Protein AF-A0AAP0HJ81-F1 (afdb_monomer)

InterPro domains:
  IPR046824 Mitochondrial splicing suppressor 51-like, C-terminal domain [PF20179] (30-224)

Radius of gyration: 17.85 Å; Cα contacts (8 Å, |Δi|>4): 425; chains: 1; bounding box: 40×37×53 Å

Nearest PDB structures (foldseek):
  2aot-assembly2_B  TM=4.221E-01  e=1.034E-03  Homo sapiens
  6fn6-assembly1_A  TM=5.258E-01  e=1.571E-01  Drosophila melanogaster
  8xgr-assembly1_G  TM=3.624E-01  e=2.424E-01  Bos taurus
  6mxg-assembly1_B  TM=3.526E-01  e=1.376E+00  Trypanosoma brucei brucei

Mean predicted aligned error: 6.05 Å

Foldseek 3Di:
DQDDDDFPVSVCVLQVHDPPDQLLQQQLVLVLVLVLVVVCVVLVLFDDDDAEAEEEEEDDAVCVVRVLSNQVVCLNRFRHAYEYEYEEQRFDPVQAQPKDWHDDDDHRPDPPRPSCVSPPDDPPDVPPPGHTYMYHYHNDHCLVCVVVVVVVDDHSEYEYWQNLQLPDVSCLSVLLVCLVSSHKYKYFHFDPVSVVSNQVSSCVSNVDHFSFDKDFDSSWRPDWDPPDPDPDTTTTRGIMTID

Solvent-accessible surface area (backbone atoms only — not comparable to full-atom values): 13659 Å² total; per-residue (Å²): 130,85,78,84,71,77,33,54,68,52,45,30,61,56,46,73,45,66,88,86,54,68,56,52,68,66,37,20,64,44,45,41,52,52,48,45,50,52,52,36,50,77,69,68,53,48,66,95,61,87,49,56,44,36,34,36,33,38,56,50,57,79,57,74,82,47,63,75,46,47,20,50,46,33,75,70,35,63,80,29,31,38,38,35,40,38,29,10,69,67,40,53,75,94,41,45,80,39,72,48,75,44,78,70,60,92,73,58,86,61,89,87,39,80,72,50,78,86,67,84,78,82,71,93,55,99,78,69,88,63,53,35,27,33,41,36,30,38,56,34,55,61,61,79,45,42,73,63,53,48,69,77,50,69,55,48,32,36,39,25,57,52,55,49,54,68,79,38,77,80,41,54,63,37,54,57,49,46,64,73,65,75,45,37,33,33,38,19,14,39,31,68,67,57,40,54,44,25,48,54,52,48,33,67,75,63,73,45,80,66,76,36,68,84,41,77,37,55,37,28,28,82,59,73,52,86,89,53,95,56,100,60,88,26,19,56,39,27,24,33,29,25,71

Secondary structure (DSSP, 8-state):
------SHHHHHHHHT--TTSTHHHHSHHHHHHHHHHHHHHHTT-SPP-SSEEEEEEES-SGGGG-GGGGGHHHHH-TT-EEEEEEEETTS-GGGTT-EEEE---PPPS-TT-TTSTTS------TT----EEEEEEEES-HHHHHHHHHHH---SEEEETT--TTT-TTHHHHHHHHHHHT--EEEEESSHHHHHHHHHHHHHHH----SEEEEE-TT--SSB-SS-SSSS--BTT-EEEE-

Sequence (243 aa):
MSIRLNNWSSYYEWRCIPLNSPVAVLLHWPLTIYHAIQLAASMNLLPEFSNKLHVHYLGPDKELCQLSVFKELHALFPDLQVHIELIGPAVPQFRNDERMTLTGYAKCLEIDCSCKSGVENGSSDPCDKSSGVSLGFHKGFYHDLCKDVLQESFPHVIVAPNAGIAAYSSWLPTIELIKDMNVPTIITDYCEEAAHLAVSCITTVTSRPLSIPVQLNPFRQPLVMEDTVLYLPCYSNCFIFGI

Organism: NCBI:txid461633

Structure (mmCIF, N/CA/C/O backbone):
data_AF-A0AAP0HJ81-F1
#
_entry.id   AF-A0AAP0HJ81-F1
#
loop_
_atom_site.group_PDB
_atom_site.id
_atom_site.type_symbol
_atom_site.label_atom_id
_atom_site.label_alt_id
_atom_site.label_comp_id
_atom_site.label_asym_id
_atom_site.label_entity_id
_atom_site.label_seq_id
_atom_site.pdbx_PDB_ins_code
_atom_site.Cartn_x
_atom_site.Cartn_y
_atom_site.Cartn_z
_atom_site.occupancy
_atom_site.B_iso_or_equiv
_atom_site.auth_seq_id
_atom_site.auth_comp_id
_atom_site.auth_asym_id
_atom_site.auth_atom_id
_atom_site.pdbx_PDB_model_num
ATOM 1 N N . MET A 1 1 ? -10.193 -8.604 -19.739 1.00 38.25 1 MET A N 1
ATOM 2 C CA . MET A 1 1 ? -9.819 -9.868 -19.055 1.00 38.25 1 MET A CA 1
ATOM 3 C C . MET A 1 1 ? -8.824 -9.472 -17.974 1.00 38.25 1 MET A C 1
ATOM 5 O O . MET A 1 1 ? -7.761 -8.987 -18.338 1.00 38.25 1 MET A O 1
ATOM 9 N N . SER A 1 2 ? -9.178 -9.529 -16.683 1.00 54.06 2 SER A N 1
ATOM 10 C CA . SER A 1 2 ? -8.258 -9.076 -15.628 1.00 54.06 2 SER A CA 1
ATOM 11 C C . SER A 1 2 ? -7.071 -10.033 -15.537 1.00 54.06 2 SER A C 1
ATOM 13 O O . SER A 1 2 ? -7.255 -11.244 -15.399 1.00 54.06 2 SER A O 1
ATOM 15 N N . ILE A 1 3 ? -5.857 -9.504 -15.636 1.00 73.94 3 ILE A N 1
ATOM 16 C CA . ILE A 1 3 ? -4.629 -10.290 -15.510 1.00 73.94 3 ILE A CA 1
ATOM 17 C C . ILE A 1 3 ? -4.570 -10.843 -14.082 1.00 73.94 3 ILE A C 1
ATOM 19 O O . ILE A 1 3 ? -4.755 -10.091 -13.132 1.00 73.94 3 ILE A O 1
ATOM 23 N N . ARG A 1 4 ? -4.328 -12.151 -13.919 1.00 84.44 4 ARG A N 1
ATOM 24 C CA . ARG A 1 4 ? -4.182 -12.790 -12.602 1.00 84.44 4 ARG A CA 1
ATOM 25 C C . ARG A 1 4 ? -2.714 -13.096 -12.328 1.00 84.44 4 ARG A C 1
ATOM 27 O O . ARG A 1 4 ? -2.220 -14.166 -12.672 1.00 84.44 4 ARG A O 1
ATOM 34 N N . LEU A 1 5 ? -2.026 -12.143 -11.709 1.00 93.12 5 LEU A N 1
ATOM 35 C CA . LEU A 1 5 ? -0.640 -12.306 -11.267 1.00 93.12 5 LEU A CA 1
ATOM 36 C C . LEU A 1 5 ? -0.581 -12.947 -9.879 1.00 93.12 5 LEU A C 1
ATOM 38 O O . LEU A 1 5 ? -1.274 -12.500 -8.965 1.00 93.12 5 LEU A O 1
ATOM 42 N N . ASN A 1 6 ? 0.274 -13.959 -9.718 1.00 93.75 6 ASN A N 1
ATOM 43 C CA . ASN A 1 6 ? 0.403 -14.719 -8.469 1.00 93.75 6 ASN A CA 1
ATOM 44 C C . ASN A 1 6 ? 1.727 -14.466 -7.735 1.00 93.75 6 ASN A C 1
ATOM 46 O O . ASN A 1 6 ? 1.821 -14.769 -6.552 1.00 93.75 6 ASN A O 1
ATOM 50 N N . ASN A 1 7 ? 2.760 -13.985 -8.431 1.00 96.25 7 ASN A N 1
ATOM 51 C CA . ASN A 1 7 ? 4.097 -13.724 -7.888 1.00 96.25 7 ASN A CA 1
ATOM 52 C C . ASN A 1 7 ? 4.960 -12.909 -8.863 1.00 96.25 7 ASN A C 1
ATOM 54 O O . ASN A 1 7 ? 4.552 -12.640 -9.998 1.00 96.25 7 ASN A O 1
ATOM 58 N N . TRP A 1 8 ? 6.182 -12.567 -8.440 1.00 97.06 8 TRP A N 1
ATOM 59 C CA . TRP A 1 8 ? 7.149 -11.877 -9.294 1.00 97.06 8 TRP A CA 1
ATOM 60 C C . TRP A 1 8 ? 7.411 -12.582 -10.632 1.00 97.06 8 TRP A C 1
ATOM 62 O O . TRP A 1 8 ? 7.369 -11.898 -11.645 1.00 97.06 8 TRP A O 1
ATOM 72 N N . SER A 1 9 ? 7.579 -13.910 -10.698 1.00 95.12 9 SER A N 1
ATOM 73 C CA . SER A 1 9 ? 7.788 -14.611 -11.988 1.00 95.12 9 SER A CA 1
ATOM 74 C C . SER A 1 9 ? 6.665 -14.299 -12.976 1.00 95.12 9 SER A C 1
ATOM 76 O O . SER A 1 9 ? 6.924 -13.821 -14.077 1.00 95.12 9 SER A O 1
ATOM 78 N N . SER A 1 10 ? 5.410 -14.435 -12.533 1.00 94.50 10 SER A N 1
ATOM 79 C CA . SER A 1 10 ? 4.247 -14.139 -13.378 1.00 94.50 10 SER A CA 1
ATOM 80 C C . SER A 1 10 ? 4.174 -12.669 -13.812 1.00 94.50 10 SER A C 1
ATOM 82 O O . SER A 1 10 ? 3.747 -12.384 -14.927 1.00 94.50 10 SER A O 1
ATOM 84 N N . TYR A 1 11 ? 4.617 -11.728 -12.967 1.00 94.62 11 TYR A N 1
ATOM 85 C CA . TYR A 1 11 ? 4.679 -10.307 -13.324 1.00 94.62 11 TYR A CA 1
ATOM 86 C C . TYR A 1 11 ? 5.758 -10.030 -14.382 1.00 94.62 11 TYR A C 1
ATOM 88 O O . TYR A 1 11 ? 5.506 -9.320 -15.354 1.00 94.62 11 TYR A O 1
ATOM 96 N N . TYR A 1 12 ? 6.953 -10.598 -14.207 1.00 93.31 12 TYR A N 1
ATOM 97 C CA . TYR A 1 12 ? 8.070 -10.431 -15.138 1.00 93.31 12 TYR A CA 1
ATOM 98 C C . TYR A 1 12 ? 7.740 -11.034 -16.507 1.00 93.31 12 TYR A C 1
ATOM 100 O O . TYR A 1 12 ? 7.967 -10.384 -17.527 1.00 93.31 12 TYR A O 1
ATOM 108 N N . GLU A 1 13 ? 7.130 -12.222 -16.527 1.00 91.38 13 GLU A N 1
ATOM 109 C CA . GLU A 1 13 ? 6.609 -12.859 -17.741 1.00 91.38 13 GLU A CA 1
ATOM 110 C C . GLU A 1 13 ? 5.560 -11.976 -18.426 1.00 91.38 13 GLU A C 1
ATOM 112 O O . GLU A 1 13 ? 5.697 -11.668 -19.610 1.00 91.38 13 GLU A O 1
ATOM 117 N N . TRP A 1 14 ? 4.560 -11.493 -17.676 1.00 90.31 14 TRP A N 1
ATOM 118 C CA . TRP A 1 14 ? 3.498 -10.633 -18.209 1.00 90.31 14 TRP A CA 1
ATOM 119 C C . TRP A 1 14 ? 4.030 -9.334 -18.828 1.00 90.31 14 TRP A C 1
ATOM 121 O O . TRP A 1 14 ? 3.509 -8.867 -19.842 1.00 90.31 14 TRP A O 1
ATOM 131 N N . ARG A 1 15 ? 5.079 -8.748 -18.241 1.00 89.25 15 ARG A N 1
ATOM 132 C CA . ARG A 1 15 ? 5.695 -7.510 -18.739 1.00 89.25 15 ARG A CA 1
ATOM 133 C C . ARG A 1 15 ? 6.813 -7.728 -19.748 1.00 89.25 15 ARG A C 1
ATOM 135 O O . ARG A 1 15 ? 7.364 -6.738 -20.230 1.00 89.25 15 ARG A O 1
ATOM 142 N N . CYS A 1 16 ? 7.154 -8.979 -20.053 1.00 89.12 16 CYS A N 1
ATOM 143 C CA . CYS A 1 16 ? 8.330 -9.334 -20.846 1.00 89.12 16 CYS A CA 1
ATOM 144 C C . CYS A 1 16 ? 9.608 -8.653 -20.317 1.00 89.12 16 CYS A C 1
ATOM 146 O O . CYS A 1 16 ? 10.405 -8.105 -21.077 1.00 89.12 16 CYS A O 1
ATOM 148 N N .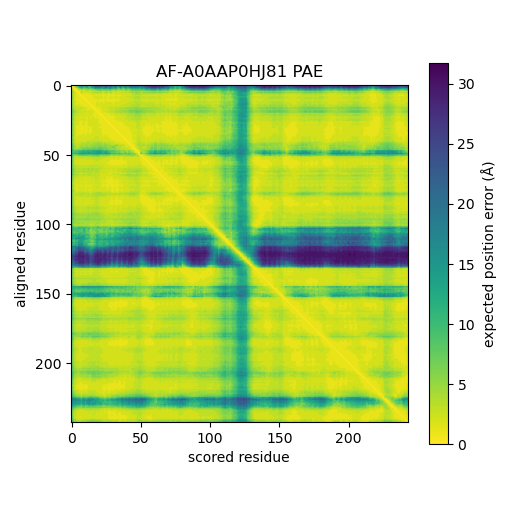 ILE A 1 17 ? 9.780 -8.644 -18.993 1.00 89.56 17 ILE A N 1
ATOM 149 C CA . ILE A 1 17 ? 10.946 -8.077 -18.309 1.00 89.56 17 ILE A CA 1
ATOM 150 C C . ILE A 1 17 ? 11.864 -9.235 -17.897 1.00 89.56 17 ILE A C 1
ATOM 152 O O . ILE A 1 17 ? 11.382 -10.218 -17.333 1.00 89.56 17 ILE A O 1
ATOM 156 N N . PRO A 1 18 ? 13.186 -9.152 -18.131 1.00 90.75 18 PRO A N 1
ATOM 157 C CA . PRO A 1 18 ? 14.102 -10.207 -17.716 1.00 90.75 18 PRO A CA 1
ATOM 158 C C . PRO A 1 18 ? 14.201 -10.275 -16.186 1.00 90.75 18 PRO A C 1
ATOM 160 O O . PRO A 1 18 ? 14.204 -9.244 -15.514 1.00 90.75 18 PRO A O 1
ATOM 163 N N . LEU A 1 19 ? 14.318 -11.485 -15.626 1.00 89.88 19 LEU A N 1
ATOM 164 C CA . LEU A 1 19 ? 14.284 -11.725 -14.171 1.00 89.88 19 LEU A CA 1
ATOM 165 C C . LEU A 1 19 ? 15.368 -10.965 -13.383 1.00 89.88 19 LEU A C 1
ATOM 167 O O . LEU A 1 19 ? 15.184 -10.660 -12.210 1.00 89.88 19 LEU A O 1
ATOM 171 N N . ASN A 1 20 ? 16.484 -10.620 -14.028 1.00 91.06 20 ASN A N 1
ATOM 172 C CA . ASN A 1 20 ? 17.569 -9.834 -13.435 1.00 91.06 20 ASN A CA 1
ATOM 173 C C . ASN A 1 20 ? 17.270 -8.324 -13.328 1.00 91.06 20 ASN A C 1
ATOM 175 O O . ASN A 1 20 ? 18.084 -7.578 -12.788 1.00 91.06 20 ASN A O 1
ATOM 179 N N . SER A 1 21 ? 16.135 -7.858 -13.850 1.00 93.62 21 SER A N 1
ATOM 180 C CA . SER A 1 21 ? 15.708 -6.467 -13.727 1.00 93.62 21 SER A CA 1
ATOM 181 C C . SER A 1 21 ? 15.407 -6.106 -12.263 1.00 93.62 21 SER A C 1
ATOM 183 O O . SER A 1 21 ? 14.771 -6.900 -11.565 1.00 93.62 21 SER A O 1
ATOM 185 N N . PRO A 1 22 ? 15.760 -4.895 -11.789 1.00 94.19 22 PRO A N 1
ATOM 186 C CA . PRO A 1 22 ? 15.528 -4.457 -10.406 1.00 94.19 22 PRO A CA 1
ATOM 187 C C . PRO A 1 22 ? 14.063 -4.091 -10.113 1.00 94.19 22 PRO A C 1
ATOM 189 O O . PRO A 1 22 ? 13.754 -3.520 -9.070 1.00 94.19 22 PRO A O 1
ATOM 192 N N . VAL A 1 23 ? 13.143 -4.384 -11.030 1.00 94.56 23 VAL A N 1
ATOM 193 C CA . VAL A 1 23 ? 11.738 -3.969 -10.957 1.00 94.56 23 VAL A CA 1
ATOM 194 C C . VAL A 1 23 ? 11.036 -4.456 -9.688 1.00 94.56 23 VAL A C 1
ATOM 196 O O . VAL A 1 23 ? 10.255 -3.699 -9.117 1.00 94.56 23 VAL A O 1
ATOM 199 N N . ALA A 1 24 ? 11.370 -5.642 -9.178 1.00 96.31 24 ALA A N 1
ATOM 200 C CA . ALA A 1 24 ? 10.840 -6.132 -7.907 1.00 96.31 24 ALA A CA 1
ATOM 201 C C . ALA A 1 24 ? 11.209 -5.256 -6.694 1.00 96.31 24 ALA A C 1
ATOM 203 O O . ALA A 1 24 ? 10.475 -5.224 -5.710 1.00 96.31 24 ALA A O 1
ATOM 204 N N . VAL A 1 25 ? 12.322 -4.519 -6.756 1.00 95.06 25 VAL A N 1
ATOM 205 C CA . VAL A 1 25 ? 12.705 -3.550 -5.716 1.00 95.06 25 VAL A CA 1
ATOM 206 C C . VAL A 1 25 ? 11.845 -2.290 -5.815 1.00 95.06 25 VAL A C 1
ATOM 208 O O . VAL A 1 25 ? 11.412 -1.760 -4.801 1.00 95.06 25 VAL A O 1
ATOM 211 N N . LEU A 1 26 ? 11.531 -1.837 -7.029 1.00 94.81 26 LEU A N 1
ATOM 212 C CA . LEU A 1 26 ? 10.793 -0.589 -7.258 1.00 94.81 26 LEU A CA 1
ATOM 213 C C . LEU A 1 26 ? 9.273 -0.750 -7.115 1.00 94.81 26 LEU A C 1
ATOM 215 O O . LEU A 1 26 ? 8.598 0.130 -6.591 1.00 94.81 26 LEU A O 1
ATOM 219 N N . LEU A 1 27 ? 8.715 -1.860 -7.599 1.00 96.56 27 LEU A N 1
ATOM 220 C CA . LEU A 1 27 ? 7.267 -2.023 -7.762 1.00 96.56 27 LEU A CA 1
ATOM 221 C C . LEU A 1 27 ? 6.608 -2.848 -6.651 1.00 96.56 27 LEU A C 1
ATOM 223 O O . LEU A 1 27 ? 5.423 -3.163 -6.743 1.00 96.56 27 LEU A O 1
ATOM 227 N N . HIS A 1 28 ? 7.337 -3.201 -5.591 1.00 97.81 28 HIS A N 1
ATOM 228 C CA . HIS A 1 28 ? 6.764 -3.989 -4.500 1.00 97.81 28 HIS A CA 1
ATOM 229 C C . HIS A 1 28 ? 5.574 -3.286 -3.826 1.00 97.81 28 HIS A C 1
ATOM 231 O O . HIS A 1 28 ? 4.620 -3.965 -3.460 1.00 97.81 28 HIS A O 1
ATOM 237 N N . TRP A 1 29 ? 5.549 -1.952 -3.718 1.00 97.75 29 TRP A N 1
ATOM 238 C CA 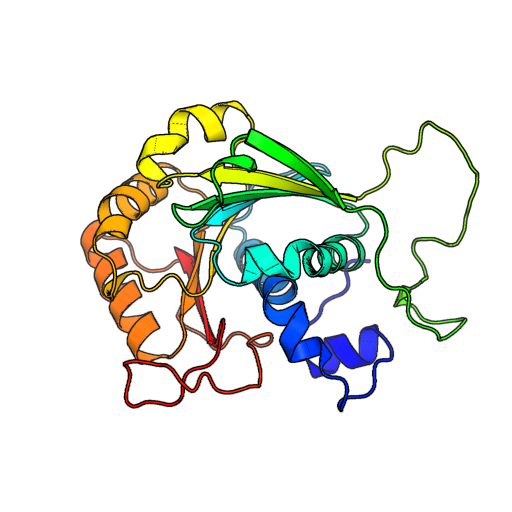. TRP A 1 29 ? 4.392 -1.219 -3.176 1.00 97.75 29 TRP A CA 1
ATOM 239 C C . TRP A 1 29 ? 3.124 -1.335 -4.040 1.00 97.75 29 TRP A C 1
ATOM 241 O O . TRP A 1 29 ? 2.119 -1.837 -3.529 1.00 97.75 29 TRP A O 1
ATOM 251 N N . PRO A 1 30 ? 3.120 -0.956 -5.337 1.00 97.38 30 PRO A N 1
ATOM 252 C CA . PRO A 1 30 ? 1.922 -1.093 -6.164 1.00 97.38 30 PRO A CA 1
ATOM 253 C C . PRO A 1 30 ? 1.489 -2.555 -6.336 1.00 97.38 30 PRO A C 1
ATOM 255 O O . PRO A 1 30 ? 0.291 -2.832 -6.334 1.00 97.38 30 PRO A O 1
ATOM 258 N N . LEU A 1 31 ? 2.420 -3.514 -6.417 1.00 98.00 31 LEU A N 1
ATOM 259 C CA . LEU A 1 31 ? 2.042 -4.928 -6.516 1.00 98.00 31 LEU A CA 1
ATOM 260 C C . LEU A 1 31 ? 1.504 -5.493 -5.194 1.00 98.00 31 LEU A C 1
ATOM 262 O O . LEU A 1 31 ? 0.642 -6.370 -5.219 1.00 98.00 31 LEU A O 1
ATOM 266 N N . THR A 1 32 ? 1.937 -4.954 -4.051 1.00 98.38 32 THR A N 1
ATOM 267 C CA . THR A 1 32 ? 1.328 -5.259 -2.748 1.00 98.38 32 THR A CA 1
ATOM 268 C C . THR A 1 32 ? -0.106 -4.738 -2.683 1.00 98.38 32 THR A C 1
ATOM 270 O O . THR A 1 32 ? -0.982 -5.481 -2.254 1.00 98.38 32 THR A O 1
ATOM 273 N N . ILE A 1 33 ? -0.382 -3.522 -3.175 1.00 98.19 33 ILE A N 1
ATOM 274 C CA . ILE A 1 33 ? -1.758 -2.999 -3.287 1.00 98.19 33 ILE A CA 1
ATOM 275 C C . ILE A 1 33 ? -2.602 -3.900 -4.187 1.00 98.19 33 ILE A C 1
ATOM 277 O O . ILE A 1 33 ? -3.689 -4.319 -3.794 1.00 98.19 33 ILE A O 1
ATOM 281 N N . TYR A 1 34 ? -2.093 -4.242 -5.373 1.00 97.62 34 TYR A N 1
ATOM 282 C CA . TYR A 1 34 ? -2.785 -5.150 -6.283 1.00 97.62 34 TYR A CA 1
ATOM 283 C C . TYR A 1 34 ? -3.114 -6.482 -5.599 1.00 97.62 34 TYR A C 1
ATOM 285 O O . TYR A 1 34 ? -4.261 -6.925 -5.637 1.00 97.62 34 TYR A O 1
ATOM 293 N N . HIS A 1 35 ? -2.147 -7.093 -4.913 1.00 97.81 35 HIS A N 1
ATOM 294 C CA . HIS A 1 35 ? -2.364 -8.357 -4.217 1.00 97.81 35 HIS A CA 1
ATOM 295 C C . HIS A 1 35 ? -3.341 -8.230 -3.043 1.00 97.81 35 HIS A C 1
ATOM 297 O O . HIS A 1 35 ? -4.203 -9.091 -2.889 1.00 97.81 35 HIS A O 1
ATOM 303 N N . ALA A 1 36 ? -3.273 -7.144 -2.270 1.00 97.81 36 ALA A N 1
ATOM 304 C CA . ALA A 1 36 ? -4.216 -6.838 -1.197 1.00 97.81 36 ALA A CA 1
ATOM 305 C C . ALA A 1 36 ? -5.665 -6.779 -1.708 1.00 97.81 36 ALA A C 1
ATOM 307 O O . ALA A 1 36 ? -6.559 -7.390 -1.122 1.00 97.81 36 ALA A O 1
ATOM 308 N N . ILE A 1 37 ? -5.885 -6.116 -2.846 1.00 95.75 37 ILE A N 1
ATOM 309 C CA . ILE A 1 37 ? -7.195 -6.042 -3.504 1.00 95.75 37 ILE A CA 1
ATOM 310 C C . ILE A 1 37 ? -7.639 -7.429 -3.982 1.00 95.75 37 ILE A C 1
ATOM 312 O O . ILE A 1 37 ? -8.784 -7.807 -3.755 1.00 95.75 37 ILE A O 1
ATOM 316 N N . GLN A 1 38 ? -6.751 -8.215 -4.604 1.00 94.44 38 GLN A N 1
ATOM 317 C CA . GLN A 1 38 ? -7.073 -9.582 -5.038 1.00 94.44 38 GLN A CA 1
ATOM 318 C C . GLN A 1 38 ? -7.437 -10.496 -3.858 1.00 94.44 38 GLN A C 1
ATOM 320 O O . GLN A 1 38 ? -8.381 -11.278 -3.964 1.00 94.44 38 GLN A O 1
ATOM 325 N N . LEU A 1 39 ? -6.732 -10.382 -2.727 1.00 94.88 39 LEU A N 1
ATOM 326 C CA . LEU A 1 39 ? -7.055 -11.111 -1.500 1.00 94.88 39 LEU A CA 1
ATOM 327 C C . LEU A 1 39 ? -8.437 -10.714 -0.976 1.00 94.88 39 LEU A C 1
ATOM 329 O O . LEU A 1 39 ? -9.281 -11.591 -0.785 1.00 94.88 39 LEU A O 1
ATOM 333 N N . ALA A 1 40 ? -8.699 -9.413 -0.819 1.00 94.75 40 ALA A N 1
ATOM 334 C CA . ALA A 1 40 ? -9.993 -8.914 -0.359 1.00 94.75 40 ALA A CA 1
ATOM 335 C C . ALA A 1 40 ? -11.141 -9.335 -1.297 1.00 94.75 40 ALA A C 1
ATOM 337 O O . ALA A 1 40 ? -12.185 -9.787 -0.830 1.00 94.75 40 ALA A O 1
ATOM 338 N N . ALA A 1 41 ? -10.931 -9.267 -2.616 1.00 92.69 41 ALA A N 1
ATOM 339 C CA . ALA A 1 41 ? -11.896 -9.718 -3.617 1.00 92.69 41 ALA A CA 1
ATOM 340 C C . ALA A 1 41 ? -12.169 -11.227 -3.516 1.00 92.69 41 ALA A C 1
ATOM 342 O O . ALA A 1 41 ? -13.323 -11.644 -3.509 1.00 92.69 41 ALA A O 1
ATOM 343 N N . SER A 1 42 ? -11.122 -12.052 -3.392 1.00 91.31 42 SER A N 1
ATOM 344 C CA . SER A 1 42 ? -11.253 -13.515 -3.301 1.00 91.31 42 SER A CA 1
ATOM 345 C C . SER A 1 42 ? -12.021 -13.987 -2.062 1.00 91.31 42 SER A C 1
ATOM 347 O O . SER A 1 42 ? -12.624 -15.058 -2.083 1.00 91.31 42 SER A O 1
ATOM 349 N N . MET A 1 43 ? -12.029 -13.166 -1.009 1.00 90.44 43 MET A N 1
ATOM 350 C CA . MET A 1 43 ? -12.767 -13.394 0.232 1.00 90.44 43 MET A CA 1
ATOM 351 C C . MET A 1 43 ? -14.152 -12.718 0.235 1.00 90.44 43 MET A C 1
ATOM 353 O O . MET A 1 43 ? -14.842 -12.762 1.248 1.00 90.44 43 MET A O 1
ATOM 357 N N . ASN A 1 44 ? -14.572 -12.100 -0.879 1.00 90.00 44 ASN A N 1
ATOM 358 C CA . ASN A 1 44 ? -15.805 -11.308 -1.008 1.00 90.00 44 ASN A CA 1
ATOM 359 C C . ASN A 1 44 ? -15.923 -10.169 0.026 1.00 90.00 44 ASN A C 1
ATOM 361 O O . ASN A 1 44 ? -17.016 -9.868 0.500 1.00 90.00 44 ASN A O 1
ATOM 365 N N . LEU A 1 45 ? -14.797 -9.549 0.395 1.00 89.69 45 LEU A N 1
ATOM 366 C CA . LEU A 1 45 ? -14.757 -8.454 1.373 1.00 89.69 45 LEU A CA 1
ATOM 367 C C . LEU A 1 45 ? -14.907 -7.069 0.734 1.00 89.69 45 LEU A C 1
ATOM 369 O O . LEU A 1 45 ? -15.213 -6.104 1.430 1.00 89.69 45 LEU A O 1
ATOM 373 N N . LEU A 1 46 ? -14.647 -6.946 -0.571 1.00 89.19 46 LEU A N 1
ATOM 374 C CA . LEU A 1 46 ? -14.772 -5.665 -1.261 1.00 89.19 46 LEU A CA 1
ATOM 375 C C . LEU A 1 46 ? -16.250 -5.311 -1.475 1.00 89.19 46 LEU A C 1
ATOM 377 O O . LEU A 1 46 ? -17.015 -6.170 -1.919 1.00 89.19 46 LEU A O 1
ATOM 381 N N . PRO A 1 47 ? -16.650 -4.052 -1.219 1.00 85.88 47 PRO A N 1
ATOM 382 C CA . PRO A 1 47 ? -17.980 -3.582 -1.580 1.00 85.88 47 PRO A CA 1
ATOM 383 C C . PRO A 1 47 ? -18.150 -3.558 -3.104 1.00 85.88 47 PRO A C 1
ATOM 385 O O . PRO A 1 47 ? -17.173 -3.527 -3.855 1.00 85.88 47 PRO A O 1
ATOM 388 N N . GLU A 1 48 ? -19.396 -3.517 -3.574 1.00 81.62 48 GLU A N 1
ATOM 389 C CA . GLU A 1 48 ? -19.665 -3.235 -4.983 1.00 81.62 48 GLU A CA 1
ATOM 390 C C . GLU A 1 48 ? -19.199 -1.814 -5.322 1.00 81.62 48 GLU A C 1
ATOM 392 O O . GLU A 1 48 ? -19.642 -0.833 -4.724 1.00 81.62 48 GLU A O 1
ATOM 397 N N . PHE A 1 49 ? -18.312 -1.696 -6.307 1.00 80.88 49 PHE A N 1
ATOM 398 C CA . PHE A 1 49 ? -17.916 -0.420 -6.888 1.00 80.88 49 PHE A CA 1
ATOM 399 C C . PHE A 1 49 ? -18.020 -0.501 -8.409 1.00 80.88 49 PHE A C 1
ATOM 401 O O . PHE A 1 49 ? -17.816 -1.556 -9.001 1.00 80.88 49 PHE A O 1
ATOM 408 N N . SER A 1 50 ? -18.383 0.620 -9.038 1.00 80.50 50 SER A N 1
ATOM 409 C CA . SER A 1 50 ? -18.595 0.695 -10.488 1.00 80.50 50 SER A CA 1
ATOM 410 C C . SER A 1 50 ? -17.257 0.615 -11.233 1.00 80.50 50 SER A C 1
ATOM 412 O O . SER A 1 50 ? -16.754 -0.462 -11.524 1.00 80.50 50 SER A O 1
ATOM 414 N N . ASN A 1 51 ? -16.636 1.760 -11.497 1.00 88.12 51 ASN A N 1
ATOM 415 C CA . ASN A 1 51 ? -15.362 1.858 -12.206 1.00 88.12 51 ASN A CA 1
ATOM 416 C C . ASN A 1 51 ? -14.308 2.642 -11.417 1.00 88.12 51 ASN A C 1
ATOM 418 O O . ASN A 1 51 ? -13.265 2.984 -11.965 1.00 88.12 51 ASN A O 1
ATOM 422 N N . LYS A 1 52 ? -14.584 2.964 -10.152 1.00 92.56 52 LYS A N 1
ATOM 423 C CA . LYS A 1 52 ? -13.684 3.707 -9.269 1.00 92.56 52 LYS A CA 1
ATOM 424 C C . LYS A 1 52 ? -13.270 2.823 -8.115 1.00 92.56 52 LYS A C 1
ATOM 426 O O . LYS A 1 52 ? -14.119 2.206 -7.485 1.00 92.56 52 LYS A O 1
ATOM 431 N N . LEU A 1 53 ? -11.982 2.796 -7.819 1.00 94.56 53 LEU A N 1
ATOM 432 C CA . LEU A 1 53 ? -11.424 2.098 -6.677 1.00 94.56 53 LEU A CA 1
ATOM 433 C C . LEU A 1 53 ? -10.783 3.122 -5.744 1.00 94.56 53 LEU A C 1
ATOM 435 O O . LEU A 1 53 ? -9.783 3.727 -6.113 1.00 94.56 53 LEU A O 1
ATOM 439 N N . HIS A 1 54 ? -11.349 3.300 -4.552 1.00 96.00 54 HIS A N 1
ATOM 440 C CA . HIS A 1 54 ? -10.813 4.182 -3.520 1.00 96.00 54 HIS A CA 1
ATOM 441 C C . HIS A 1 54 ? -9.991 3.364 -2.519 1.00 96.00 54 HIS A C 1
ATOM 443 O O . HIS A 1 54 ? -10.519 2.471 -1.854 1.00 96.00 54 HIS A O 1
ATOM 449 N N . VAL A 1 55 ? -8.697 3.661 -2.436 1.00 97.44 55 VAL A N 1
ATOM 450 C CA . VAL A 1 55 ? -7.730 3.029 -1.536 1.00 97.44 55 VAL A CA 1
ATOM 451 C C . VAL A 1 55 ? -7.258 4.071 -0.533 1.00 97.44 55 VAL A C 1
ATOM 453 O O . VAL A 1 55 ? -6.714 5.099 -0.925 1.00 97.44 55 VAL A O 1
ATOM 456 N N . HIS A 1 56 ? -7.406 3.807 0.761 1.00 97.94 56 HIS A N 1
ATOM 457 C CA . HIS A 1 56 ? -6.685 4.584 1.773 1.00 97.94 56 HIS A CA 1
ATOM 458 C C . HIS A 1 56 ? -5.368 3.877 2.079 1.00 97.94 56 HIS A C 1
ATOM 460 O O . HIS A 1 56 ? -5.364 2.737 2.541 1.00 97.94 56 HIS A O 1
ATOM 466 N N . TYR A 1 57 ? -4.255 4.544 1.792 1.00 98.38 57 TYR A N 1
ATOM 467 C CA . TYR A 1 57 ? -2.904 4.061 2.041 1.00 98.38 57 TYR A CA 1
ATOM 468 C C . TYR A 1 57 ? -2.371 4.704 3.318 1.00 98.38 57 TYR A C 1
ATOM 470 O O . TYR A 1 57 ? -2.106 5.907 3.351 1.00 98.38 57 TYR A O 1
ATOM 478 N N . LEU A 1 58 ? -2.204 3.911 4.374 1.00 98.19 58 LEU A N 1
ATOM 479 C CA . LEU A 1 58 ? -1.820 4.416 5.689 1.00 98.19 58 LEU A CA 1
ATOM 480 C C . LEU A 1 58 ? -0.320 4.276 5.936 1.00 98.19 58 LEU A C 1
ATOM 482 O O . LEU A 1 58 ? 0.266 3.231 5.670 1.00 98.19 58 LEU A O 1
ATOM 486 N N . GLY A 1 59 ? 0.271 5.324 6.507 1.00 97.44 59 GLY A N 1
ATOM 487 C CA . GLY A 1 59 ? 1.676 5.352 6.913 1.00 97.44 59 GLY A CA 1
ATOM 488 C C . GLY A 1 59 ? 2.694 5.356 5.765 1.00 97.44 59 GLY A C 1
ATOM 489 O O . GLY A 1 59 ? 3.684 4.639 5.877 1.00 97.44 59 GLY A O 1
ATOM 490 N N . PRO A 1 60 ? 2.509 6.130 4.675 1.00 97.56 60 PRO A N 1
ATOM 491 C CA . PRO A 1 60 ? 3.529 6.226 3.635 1.00 97.56 60 PRO A CA 1
ATOM 492 C C . PRO A 1 60 ? 4.804 6.877 4.184 1.00 97.56 60 PRO A C 1
ATOM 494 O O . PRO A 1 60 ? 4.731 7.882 4.890 1.00 97.56 60 PRO A O 1
ATOM 497 N N . ASP A 1 61 ? 5.964 6.331 3.827 1.00 94.81 61 ASP A N 1
ATOM 498 C CA . ASP A 1 61 ? 7.283 6.840 4.207 1.00 94.81 61 ASP A CA 1
ATOM 499 C C . ASP A 1 61 ? 8.196 6.870 2.969 1.00 94.81 61 ASP A C 1
ATOM 501 O O . ASP A 1 61 ? 8.144 7.811 2.170 1.00 94.81 61 ASP A O 1
ATOM 505 N N . LYS A 1 62 ? 8.963 5.800 2.718 1.00 93.38 62 LYS A N 1
ATOM 506 C CA . LYS A 1 62 ? 9.886 5.694 1.570 1.00 93.38 62 LYS A CA 1
ATOM 507 C C . LYS A 1 62 ? 9.172 5.804 0.218 1.00 93.38 62 LYS A C 1
ATOM 509 O O . LYS A 1 62 ? 9.760 6.258 -0.765 1.00 93.38 62 LYS A O 1
ATOM 514 N N . GLU A 1 63 ? 7.897 5.436 0.179 1.00 94.50 63 GLU A N 1
ATOM 515 C CA . GLU A 1 63 ? 6.999 5.530 -0.971 1.00 94.50 63 GLU A CA 1
ATOM 516 C C . GLU A 1 63 ? 6.824 6.964 -1.469 1.00 94.50 63 GLU A C 1
ATOM 518 O O . GLU A 1 63 ? 6.695 7.189 -2.675 1.00 94.50 63 GLU A O 1
ATOM 523 N N . LEU A 1 64 ? 6.870 7.947 -0.562 1.00 96.62 64 LEU A N 1
ATOM 524 C CA . LEU A 1 64 ? 6.696 9.366 -0.885 1.00 96.62 64 LEU A CA 1
ATOM 525 C C . LEU A 1 64 ? 7.809 9.889 -1.805 1.00 96.62 64 LEU A C 1
ATOM 527 O O . LEU A 1 64 ? 7.605 10.850 -2.547 1.00 96.62 64 LEU A O 1
ATOM 531 N N . CYS A 1 65 ? 8.970 9.231 -1.805 1.00 95.62 65 CYS A N 1
ATOM 532 C CA . CYS A 1 65 ? 10.092 9.538 -2.690 1.00 95.62 65 CYS A CA 1
ATOM 533 C C . CYS A 1 65 ? 9.980 8.864 -4.068 1.00 95.62 65 CYS A C 1
ATOM 535 O O . CYS A 1 65 ? 10.750 9.195 -4.968 1.00 95.62 65 CYS A O 1
ATOM 537 N N . GLN A 1 66 ? 9.052 7.917 -4.251 1.00 94.31 66 GLN A N 1
ATOM 538 C CA . GLN A 1 66 ? 8.951 7.083 -5.454 1.00 94.31 66 GLN A CA 1
ATOM 539 C C . GLN A 1 66 ? 7.532 7.034 -6.038 1.00 94.31 66 GLN A C 1
ATOM 541 O O . GLN A 1 66 ? 7.153 6.062 -6.676 1.00 94.31 66 GLN A O 1
ATOM 546 N N . LEU A 1 67 ? 6.752 8.108 -5.899 1.00 95.69 67 LEU A N 1
ATOM 547 C CA . LEU A 1 67 ? 5.336 8.180 -6.304 1.00 95.69 67 LEU A CA 1
ATOM 548 C C . LEU A 1 67 ? 5.047 7.735 -7.752 1.00 95.69 67 LEU A C 1
ATOM 550 O O . LEU A 1 67 ? 3.960 7.246 -8.054 1.00 95.69 67 LEU A O 1
ATOM 554 N N . SER A 1 68 ? 6.016 7.863 -8.662 1.00 94.12 68 SER A N 1
ATOM 555 C CA . SER A 1 68 ? 5.872 7.436 -10.057 1.00 94.12 68 SER A CA 1
ATOM 556 C C . SER A 1 68 ? 5.655 5.929 -10.224 1.00 94.12 68 SER A C 1
ATOM 558 O O . SER A 1 68 ? 5.062 5.533 -11.227 1.00 94.12 68 SER A O 1
ATOM 560 N N . VAL A 1 69 ? 6.070 5.092 -9.265 1.00 95.06 69 VAL A N 1
ATOM 561 C CA . VAL A 1 69 ? 5.884 3.631 -9.332 1.00 95.06 69 VAL A CA 1
ATOM 562 C C . VAL A 1 69 ? 4.409 3.234 -9.279 1.00 95.06 69 VAL A C 1
ATOM 564 O O . VAL A 1 69 ? 4.018 2.244 -9.894 1.00 95.06 69 VAL A O 1
ATOM 567 N N . PHE A 1 70 ? 3.558 4.040 -8.634 1.00 96.81 70 PHE A N 1
ATOM 568 C CA . PHE A 1 70 ? 2.117 3.784 -8.543 1.00 96.81 70 PHE A CA 1
ATOM 569 C C . PHE A 1 70 ? 1.396 3.891 -9.895 1.00 96.81 70 PHE A C 1
ATOM 571 O O . PHE A 1 70 ? 0.288 3.376 -10.022 1.00 96.81 70 PHE A O 1
ATOM 578 N N . LYS A 1 71 ? 2.040 4.448 -10.937 1.00 93.62 71 LYS A N 1
ATOM 579 C CA . LYS A 1 71 ? 1.561 4.366 -12.333 1.00 93.62 71 LYS A CA 1
ATOM 580 C C . LYS A 1 71 ? 1.293 2.935 -12.774 1.00 93.62 71 LYS A C 1
ATOM 582 O O . 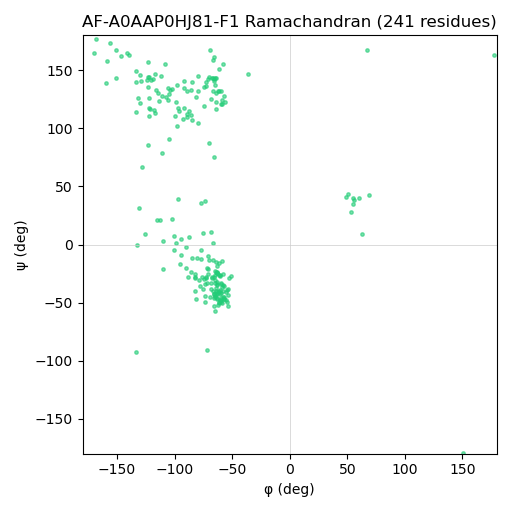LYS A 1 71 ? 0.436 2.703 -13.618 1.00 93.62 71 LYS A O 1
ATOM 587 N N . GLU A 1 72 ? 2.009 1.977 -12.197 1.00 94.31 72 GLU A N 1
ATOM 588 C CA . GLU A 1 72 ? 1.848 0.567 -12.522 1.00 94.31 72 GLU A CA 1
ATOM 589 C C . GLU A 1 72 ? 0.434 0.042 -12.237 1.00 94.31 72 GLU A C 1
ATOM 591 O O . GLU A 1 72 ? -0.042 -0.852 -12.933 1.00 94.31 72 GLU A O 1
ATOM 596 N N . LEU A 1 73 ? -0.283 0.643 -11.282 1.00 94.44 73 LEU A N 1
ATOM 597 C CA . LEU A 1 73 ? -1.670 0.282 -10.988 1.00 94.44 73 LEU A CA 1
ATOM 598 C C . LEU A 1 73 ? -2.608 0.547 -12.170 1.00 94.44 73 LEU A C 1
ATOM 600 O O . LEU A 1 73 ? -3.608 -0.148 -12.299 1.00 94.44 73 LEU A O 1
ATOM 604 N N . HIS A 1 74 ? -2.264 1.475 -13.069 1.00 90.62 74 HIS A N 1
ATOM 605 C CA . HIS A 1 74 ? -3.015 1.680 -14.309 1.00 90.62 74 HIS A CA 1
ATOM 606 C C . HIS A 1 74 ? -2.942 0.455 -15.227 1.00 90.62 74 HIS A C 1
ATOM 608 O O . HIS A 1 74 ? -3.946 0.052 -15.805 1.00 90.62 74 HIS A O 1
ATOM 614 N N . ALA A 1 75 ? -1.772 -0.182 -15.311 1.00 88.81 75 ALA A N 1
ATOM 615 C CA . ALA A 1 75 ? -1.582 -1.396 -16.101 1.00 88.81 75 ALA A CA 1
ATOM 616 C C . ALA A 1 75 ? -2.233 -2.625 -15.444 1.00 88.81 75 ALA A C 1
ATOM 618 O O . ALA A 1 75 ? -2.712 -3.522 -16.135 1.00 88.81 75 ALA A O 1
ATOM 619 N N . LEU A 1 76 ? -2.236 -2.670 -14.109 1.00 91.44 76 LEU A N 1
ATOM 620 C CA . LEU A 1 76 ? -2.817 -3.762 -13.322 1.00 91.44 76 LEU A CA 1
ATOM 621 C C . LEU A 1 76 ? -4.352 -3.697 -13.261 1.00 91.44 76 LEU A C 1
ATOM 623 O O . LEU A 1 76 ? -5.002 -4.736 -13.152 1.00 91.44 76 LEU A O 1
ATOM 627 N N . PHE A 1 77 ? -4.926 -2.495 -13.365 1.00 90.50 77 PHE A N 1
ATOM 628 C CA . PHE A 1 77 ? -6.366 -2.239 -13.327 1.00 90.50 77 PHE A CA 1
ATOM 629 C C . PHE A 1 77 ? -6.821 -1.391 -14.531 1.00 90.50 77 PHE A C 1
ATOM 631 O O . PHE A 1 77 ? -7.257 -0.252 -14.353 1.00 90.50 77 PHE A O 1
ATOM 638 N N . PRO A 1 78 ? -6.756 -1.930 -15.766 1.00 84.81 78 PRO A N 1
ATOM 639 C CA . PRO A 1 78 ? -6.997 -1.154 -16.987 1.00 84.81 78 PRO A CA 1
ATOM 640 C C . PRO A 1 78 ? -8.418 -0.583 -17.092 1.00 84.81 78 PRO A C 1
ATOM 642 O O . PRO A 1 78 ? -8.612 0.437 -17.748 1.00 84.81 78 PRO A O 1
ATOM 645 N N . ASP A 1 79 ? -9.389 -1.208 -16.422 1.00 85.94 79 ASP A N 1
ATOM 646 C CA . ASP A 1 79 ? -10.805 -0.832 -16.464 1.00 85.94 79 ASP A CA 1
ATOM 647 C C . ASP A 1 79 ? -11.241 0.025 -15.253 1.00 85.94 79 ASP A C 1
ATOM 649 O O . ASP A 1 79 ? -12.414 0.385 -15.145 1.00 85.94 79 ASP A O 1
ATOM 653 N N . LEU A 1 80 ? -10.321 0.360 -14.332 1.00 89.50 80 LEU A N 1
ATOM 654 C CA . LEU A 1 80 ? -10.626 1.116 -13.110 1.00 89.50 80 LEU A CA 1
ATOM 655 C C . LEU A 1 80 ? -9.909 2.473 -13.060 1.00 89.50 80 LEU A C 1
ATOM 657 O O . LEU A 1 80 ? -8.769 2.636 -13.493 1.00 89.50 80 LEU A O 1
ATOM 661 N N . GLN A 1 81 ? -10.575 3.454 -12.458 1.00 92.75 81 GLN A N 1
ATOM 662 C CA . GLN A 1 81 ? -9.974 4.684 -11.951 1.00 92.75 81 GLN A CA 1
ATOM 663 C C . GLN A 1 81 ? -9.540 4.432 -10.506 1.00 92.75 81 GLN A C 1
ATOM 665 O O . GLN A 1 81 ? -10.381 4.251 -9.625 1.00 92.75 81 GLN A O 1
ATOM 670 N N . VAL A 1 82 ? -8.233 4.371 -10.268 1.00 95.12 82 VAL A N 1
ATOM 671 C CA . VAL A 1 82 ? -7.670 4.071 -8.948 1.00 95.12 82 VAL A CA 1
ATOM 672 C C . VAL A 1 82 ? -7.333 5.380 -8.239 1.00 95.12 82 VAL A C 1
ATOM 674 O O . VAL A 1 82 ? -6.450 6.122 -8.664 1.00 95.12 82 VAL A O 1
ATOM 677 N N . HIS A 1 83 ? -8.029 5.655 -7.143 1.00 96.12 83 HIS A N 1
ATOM 678 C CA . HIS A 1 83 ? -7.809 6.803 -6.274 1.00 96.12 83 HIS A CA 1
ATOM 679 C C . HIS A 1 83 ? -7.122 6.327 -4.994 1.00 96.12 83 HIS A C 1
ATOM 681 O O . HIS A 1 83 ? -7.632 5.426 -4.331 1.00 96.12 83 HIS A O 1
ATOM 687 N N . ILE A 1 84 ? -5.965 6.898 -4.660 1.00 97.50 84 ILE A N 1
ATOM 688 C CA . ILE A 1 84 ? -5.189 6.521 -3.475 1.00 97.50 84 ILE A CA 1
ATOM 689 C C . ILE A 1 84 ? -5.005 7.743 -2.585 1.00 97.50 84 ILE A C 1
ATOM 691 O O . ILE A 1 84 ? -4.329 8.689 -2.975 1.00 97.50 84 ILE A O 1
ATOM 695 N N . GLU A 1 85 ? -5.549 7.696 -1.377 1.00 97.38 85 GLU A N 1
ATOM 696 C CA . GLU A 1 85 ? -5.304 8.708 -0.351 1.00 97.38 85 GLU A CA 1
ATOM 697 C C . GLU A 1 85 ? -4.128 8.252 0.520 1.00 97.38 85 GLU A C 1
ATOM 699 O O . GLU A 1 85 ? -4.241 7.290 1.279 1.00 97.38 85 GLU A O 1
ATOM 704 N N . LEU A 1 86 ? -2.976 8.910 0.378 1.00 98.00 86 LEU A N 1
ATOM 705 C CA . LEU A 1 86 ? -1.751 8.669 1.143 1.00 98.00 86 LEU A CA 1
ATOM 706 C C . LEU A 1 86 ? -1.815 9.457 2.454 1.00 98.00 86 LEU A C 1
ATOM 708 O O . LEU A 1 86 ? -1.675 10.681 2.454 1.00 98.00 86 LEU A O 1
ATOM 712 N N . ILE A 1 87 ? -2.023 8.758 3.571 1.00 98.00 87 ILE A N 1
ATOM 713 C CA . ILE A 1 87 ? -2.347 9.368 4.865 1.00 98.00 87 ILE A CA 1
ATOM 714 C C . ILE A 1 87 ? -1.312 8.957 5.909 1.00 98.00 87 ILE A C 1
ATOM 716 O O . ILE A 1 87 ? -1.183 7.779 6.250 1.00 98.00 87 ILE A O 1
ATOM 720 N N . GLY A 1 88 ? -0.573 9.921 6.451 1.00 97.81 88 GLY A N 1
ATOM 721 C CA . GLY A 1 88 ? 0.384 9.639 7.516 1.00 97.81 88 GLY A CA 1
ATOM 722 C C . GLY A 1 88 ? 1.191 10.849 7.981 1.00 97.81 88 GLY A C 1
ATOM 723 O O . GLY A 1 88 ? 1.294 11.855 7.277 1.00 97.81 88 GLY A O 1
ATOM 724 N N . PRO A 1 89 ? 1.830 10.768 9.160 1.00 97.31 89 PRO A N 1
ATOM 725 C CA . PRO A 1 89 ? 2.600 11.879 9.727 1.00 97.31 89 PRO A CA 1
ATOM 726 C C . PRO A 1 89 ? 3.837 12.255 8.889 1.00 97.31 89 PRO A C 1
ATOM 728 O O . PRO A 1 89 ? 4.280 13.410 8.920 1.00 97.31 89 PRO A O 1
ATOM 731 N N . ALA A 1 90 ? 4.379 11.299 8.128 1.00 97.69 90 ALA A N 1
ATOM 732 C CA . ALA A 1 90 ? 5.546 11.484 7.267 1.00 97.69 90 ALA A CA 1
ATOM 733 C C . ALA A 1 90 ? 5.236 12.232 5.957 1.00 97.69 90 ALA A C 1
ATOM 735 O O . ALA A 1 90 ? 6.161 12.727 5.313 1.00 97.69 90 ALA A O 1
ATOM 736 N N . VAL A 1 91 ? 3.957 12.411 5.592 1.00 98.19 91 VAL A N 1
ATOM 737 C CA . VAL A 1 91 ? 3.578 13.260 4.452 1.00 98.19 91 VAL A CA 1
ATOM 738 C C . VAL A 1 91 ? 4.127 14.684 4.680 1.00 98.19 91 VAL A C 1
ATOM 740 O O . VAL A 1 91 ? 3.926 15.268 5.756 1.00 98.19 91 VAL A O 1
ATOM 743 N N . PRO A 1 92 ? 4.866 15.271 3.719 1.00 97.19 92 PRO A N 1
ATOM 744 C CA . PRO A 1 92 ? 5.401 16.618 3.872 1.00 97.19 92 PRO A CA 1
ATOM 745 C C . PRO A 1 92 ? 4.293 17.670 3.931 1.00 97.19 92 PRO A C 1
ATOM 747 O O . PRO A 1 92 ? 3.330 17.602 3.176 1.00 97.19 92 PRO A O 1
ATOM 750 N N . GLN A 1 93 ? 4.462 18.702 4.764 1.00 97.31 93 GLN A N 1
ATOM 751 C CA . GLN A 1 93 ? 3.445 19.752 4.936 1.00 97.31 93 GLN A CA 1
ATOM 752 C C . GLN A 1 93 ? 3.080 20.456 3.622 1.00 97.31 93 GLN A C 1
ATOM 754 O O . GLN A 1 93 ? 1.924 20.801 3.419 1.00 97.31 93 GLN A O 1
ATOM 759 N N . PHE A 1 94 ? 4.050 20.657 2.725 1.00 96.38 94 PHE A N 1
ATOM 760 C CA . PHE A 1 94 ? 3.817 21.316 1.435 1.00 96.38 94 PHE A CA 1
ATOM 761 C C . PHE A 1 94 ? 2.988 20.473 0.455 1.00 96.38 94 PHE A C 1
ATOM 763 O O . PHE A 1 94 ? 2.549 21.006 -0.557 1.00 96.38 94 PHE A O 1
ATOM 770 N N . ARG A 1 95 ? 2.812 19.175 0.740 1.00 95.50 95 ARG A N 1
ATOM 771 C CA . ARG A 1 95 ? 1.949 18.270 -0.022 1.00 95.50 95 ARG A CA 1
ATOM 772 C C . ARG A 1 95 ? 0.596 18.042 0.648 1.00 95.50 95 ARG A C 1
ATOM 774 O O . ARG A 1 95 ? -0.218 17.339 0.075 1.00 95.50 95 ARG A O 1
ATOM 781 N N . ASN A 1 96 ? 0.349 18.567 1.850 1.00 96.19 96 ASN A N 1
ATOM 782 C CA . ASN A 1 96 ? -0.945 18.371 2.504 1.00 96.19 96 ASN A CA 1
ATOM 783 C C . ASN A 1 96 ? -2.069 18.937 1.627 1.00 96.19 96 ASN A C 1
ATOM 785 O O . ASN A 1 96 ? -1.941 20.061 1.143 1.00 96.19 96 ASN A O 1
ATOM 789 N N . ASP A 1 97 ? -3.127 18.155 1.424 1.00 93.81 97 ASP A N 1
ATOM 790 C CA . ASP A 1 97 ? -4.272 18.458 0.555 1.00 93.81 97 ASP A CA 1
ATOM 791 C C . ASP A 1 97 ? -3.911 18.603 -0.940 1.00 93.81 97 ASP A C 1
ATOM 793 O O . ASP A 1 97 ? -4.737 18.999 -1.767 1.00 93.81 97 ASP A O 1
ATOM 797 N N . GLU A 1 98 ? -2.675 18.262 -1.328 1.00 95.44 98 GLU A N 1
ATOM 798 C CA . GLU A 1 98 ? -2.279 18.170 -2.730 1.00 95.44 98 GLU A CA 1
ATOM 799 C C . GLU A 1 98 ? -2.955 16.952 -3.370 1.00 95.44 98 GLU A C 1
ATOM 801 O O . GLU A 1 98 ? -3.089 15.885 -2.768 1.00 95.44 98 GLU A O 1
ATOM 806 N N . ARG A 1 99 ? -3.328 17.090 -4.643 1.00 95.06 99 ARG A N 1
ATOM 807 C CA . ARG A 1 99 ? -3.723 15.968 -5.492 1.00 95.06 99 ARG A CA 1
ATOM 808 C C . ARG A 1 99 ? -2.847 15.926 -6.726 1.00 95.06 99 ARG A C 1
ATOM 810 O O . ARG A 1 99 ? -2.638 16.942 -7.388 1.00 95.06 99 ARG A O 1
ATOM 817 N N . MET A 1 100 ? -2.391 14.733 -7.083 1.00 94.00 100 MET A N 1
ATOM 818 C CA . MET A 1 100 ? -1.651 14.494 -8.314 1.00 94.00 100 MET A CA 1
ATOM 819 C C . MET A 1 100 ? -2.324 13.408 -9.147 1.00 94.00 100 MET A C 1
ATOM 821 O O . MET A 1 100 ? -2.806 12.406 -8.628 1.00 94.00 100 MET A O 1
ATOM 825 N N . THR A 1 101 ? -2.322 13.585 -10.466 1.00 94.31 101 THR A N 1
ATOM 826 C CA . THR A 1 101 ? -2.755 12.544 -11.403 1.00 94.31 101 THR A CA 1
ATOM 827 C C . THR A 1 101 ? -1.536 11.938 -12.076 1.00 94.31 101 THR A C 1
ATOM 829 O O . THR A 1 101 ? -0.680 12.644 -12.611 1.00 94.31 101 THR A O 1
ATOM 832 N N . LEU A 1 102 ? -1.455 10.616 -12.056 1.00 91.06 102 LEU A N 1
ATOM 833 C CA . LEU A 1 102 ? -0.412 9.844 -12.699 1.00 91.06 102 LEU A CA 1
ATOM 834 C C . LEU A 1 102 ? -0.929 9.351 -14.054 1.00 91.06 102 LEU A C 1
ATOM 836 O O . LEU A 1 102 ? -1.691 8.391 -14.136 1.00 91.06 102 LEU A O 1
ATOM 840 N N . THR A 1 103 ? -0.511 10.026 -15.125 1.00 80.69 103 THR A N 1
ATOM 841 C CA . THR A 1 103 ? -0.873 9.653 -16.497 1.00 80.69 103 THR A CA 1
ATOM 842 C C . THR A 1 103 ? 0.159 8.713 -17.120 1.00 80.69 103 THR A C 1
ATOM 844 O O . THR A 1 103 ? 1.377 8.873 -16.934 1.00 80.69 103 THR A O 1
ATOM 847 N N . GLY A 1 104 ? -0.352 7.737 -17.876 1.00 72.94 104 GLY A N 1
ATOM 848 C CA . GLY A 1 104 ? 0.426 6.708 -18.565 1.00 72.94 104 GLY A CA 1
ATOM 849 C C . GLY A 1 104 ? 1.141 5.725 -17.630 1.00 72.94 104 GLY A C 1
ATOM 850 O O . GLY A 1 104 ? 1.299 5.957 -16.435 1.00 72.94 104 GLY A O 1
ATOM 851 N N . TYR A 1 105 ? 1.632 4.631 -18.206 1.00 77.38 105 TYR A N 1
ATOM 852 C CA . TYR A 1 105 ? 2.466 3.632 -17.535 1.00 77.38 105 TYR A CA 1
ATOM 853 C C . TYR A 1 105 ? 3.587 3.174 -18.468 1.00 77.38 105 TYR A C 1
ATOM 855 O O . TYR A 1 105 ? 3.545 3.410 -19.680 1.00 77.38 105 TYR A O 1
ATOM 863 N N . ALA A 1 106 ? 4.614 2.544 -17.898 1.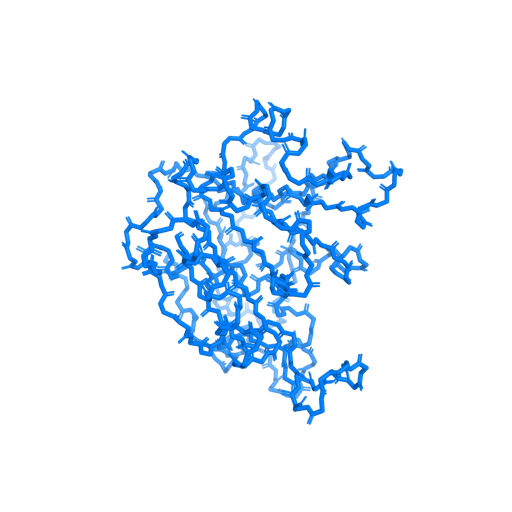00 76.19 106 ALA A N 1
ATOM 864 C CA . ALA A 1 106 ? 5.711 1.994 -18.678 1.00 76.19 106 ALA A CA 1
ATOM 865 C C . ALA A 1 106 ? 5.193 0.867 -19.584 1.00 76.19 106 ALA A C 1
ATOM 867 O O . ALA A 1 106 ? 4.719 -0.160 -19.105 1.00 76.19 106 ALA A O 1
ATOM 868 N N . LYS A 1 107 ? 5.291 1.057 -20.901 1.00 74.50 107 LYS A N 1
ATOM 869 C CA . LYS A 1 107 ? 4.945 0.025 -21.882 1.00 74.50 107 LYS A CA 1
ATOM 870 C C . LYS A 1 107 ? 6.147 -0.895 -22.093 1.00 74.50 107 LYS A C 1
ATOM 872 O O . LYS A 1 107 ? 7.282 -0.423 -22.152 1.00 74.50 107 LYS A O 1
ATOM 877 N N . CYS A 1 108 ? 5.900 -2.195 -22.219 1.00 72.00 108 CYS A N 1
ATOM 878 C CA . CYS A 1 108 ? 6.924 -3.151 -22.636 1.00 72.00 108 CYS A CA 1
ATOM 879 C C . CYS A 1 108 ? 7.439 -2.800 -24.049 1.00 72.00 108 CYS A C 1
ATOM 881 O O . CYS A 1 108 ? 6.720 -2.199 -24.851 1.00 72.00 108 CYS A O 1
ATOM 883 N N . LEU A 1 109 ? 8.695 -3.138 -24.358 1.00 68.81 109 LEU A N 1
ATOM 884 C CA . LEU A 1 109 ? 9.294 -2.826 -25.666 1.00 68.81 109 LEU A CA 1
ATOM 885 C C . LEU A 1 109 ? 8.756 -3.746 -26.777 1.00 68.81 109 LEU A C 1
ATOM 887 O O . LEU A 1 109 ? 8.602 -3.306 -27.914 1.00 68.81 109 LEU A O 1
ATOM 891 N N . GLU A 1 110 ? 8.376 -4.975 -26.423 1.00 73.75 110 GLU A N 1
ATOM 892 C CA . GLU A 1 110 ? 7.877 -6.021 -27.326 1.00 73.75 110 GLU A CA 1
ATOM 893 C C . GLU A 1 110 ? 6.617 -5.609 -28.090 1.00 73.75 110 GLU A C 1
ATOM 895 O O . GLU A 1 110 ? 5.603 -5.273 -27.477 1.00 73.75 110 GLU A O 1
ATOM 900 N N . ILE A 1 111 ? 6.681 -5.606 -29.426 1.00 66.25 111 ILE A N 1
ATOM 901 C CA . ILE A 1 111 ? 5.655 -5.051 -30.331 1.00 66.25 111 ILE A CA 1
ATOM 902 C C . ILE A 1 111 ? 4.281 -5.692 -30.086 1.00 66.25 111 ILE A C 1
ATOM 904 O O . ILE A 1 111 ? 3.333 -4.954 -29.851 1.00 66.25 111 ILE A O 1
ATOM 908 N N . ASP A 1 112 ? 4.214 -7.020 -29.985 1.00 69.69 112 ASP A N 1
ATOM 909 C CA . ASP A 1 112 ? 2.956 -7.783 -29.888 1.00 69.69 112 ASP A CA 1
ATOM 910 C C . ASP A 1 112 ? 2.628 -8.260 -28.463 1.00 69.69 112 ASP A C 1
ATOM 912 O O . ASP A 1 112 ? 1.910 -9.241 -28.254 1.00 69.69 112 ASP A O 1
ATOM 916 N N . CYS A 1 113 ? 3.190 -7.617 -27.441 1.00 68.56 113 CYS A N 1
ATOM 917 C CA . CYS A 1 113 ? 2.985 -8.077 -26.075 1.00 68.56 113 CYS A CA 1
ATOM 918 C C . CYS A 1 113 ? 1.565 -7.774 -25.578 1.00 68.56 113 CYS A C 1
ATOM 920 O O . CYS A 1 113 ? 1.076 -6.648 -25.672 1.00 68.56 113 CYS A O 1
ATOM 922 N N . SER A 1 114 ? 0.945 -8.750 -24.910 1.00 67.06 114 SER A N 1
ATOM 923 C CA . SER A 1 114 ? -0.349 -8.599 -24.232 1.00 67.06 114 SER A CA 1
ATOM 924 C C . SER A 1 114 ? -0.363 -7.505 -23.155 1.00 67.06 114 SER A C 1
ATOM 926 O O . SER A 1 114 ? -1.430 -7.091 -22.716 1.00 67.06 114 SER A O 1
ATOM 928 N N . CYS A 1 115 ? 0.801 -7.006 -22.720 1.00 66.69 115 CYS A N 1
ATOM 929 C CA . CYS A 1 115 ? 0.889 -5.826 -21.858 1.00 66.69 115 CYS A CA 1
ATOM 930 C C . CYS A 1 115 ? 0.386 -4.543 -22.560 1.00 66.69 115 CYS A C 1
ATOM 932 O O . CYS A 1 115 ? 0.013 -3.586 -21.886 1.00 66.69 115 CYS A O 1
ATOM 934 N N . LYS A 1 116 ? 0.381 -4.509 -23.904 1.00 63.59 116 LYS A N 1
ATOM 935 C CA . LYS A 1 116 ? 0.009 -3.347 -24.734 1.00 63.59 116 LYS A CA 1
ATOM 936 C C . LYS A 1 116 ? -1.442 -3.345 -25.202 1.00 63.59 116 LYS A C 1
ATOM 938 O O . LYS A 1 116 ? -1.941 -2.293 -25.602 1.00 63.59 116 LYS A O 1
ATOM 943 N N . SER A 1 117 ? -2.130 -4.487 -25.141 1.00 56.78 117 SER A N 1
ATOM 944 C CA . SER A 1 117 ? -3.413 -4.728 -25.820 1.00 56.78 117 SER A CA 1
ATOM 945 C C . SER A 1 117 ? -4.614 -3.930 -25.278 1.00 56.78 117 SER A C 1
ATOM 947 O O . SER A 1 117 ? -5.746 -4.210 -25.653 1.00 56.78 117 SER A O 1
ATOM 949 N N . GLY A 1 118 ? -4.390 -2.934 -24.414 1.00 55.19 118 GLY A N 1
ATOM 950 C CA . GLY A 1 118 ? -5.404 -1.990 -23.933 1.00 55.19 118 GLY A CA 1
ATOM 951 C C . GLY A 1 118 ? -5.261 -0.550 -24.447 1.00 55.19 118 GLY A C 1
ATOM 952 O O . GLY A 1 118 ? -6.013 0.300 -23.990 1.00 55.19 118 GLY A O 1
ATOM 953 N N . VAL A 1 119 ? -4.292 -0.230 -25.326 1.00 53.56 119 VAL A N 1
ATOM 954 C CA . VAL A 1 119 ? -3.942 1.183 -25.637 1.00 53.56 119 VAL A CA 1
ATOM 955 C C . VAL A 1 119 ? -3.822 1.507 -27.140 1.00 53.56 119 VAL A C 1
ATOM 957 O O . VAL A 1 119 ? -3.537 2.647 -27.492 1.00 53.56 119 VAL A O 1
ATOM 960 N N . GLU A 1 120 ? -4.022 0.557 -28.057 1.00 47.72 120 GLU A N 1
ATOM 961 C CA . GLU A 1 120 ? -3.665 0.769 -29.478 1.00 47.72 120 GLU A CA 1
ATOM 962 C C . GLU A 1 120 ? -4.721 1.416 -30.389 1.00 47.72 120 GLU A C 1
ATOM 964 O O . GLU A 1 120 ? -4.442 1.607 -31.567 1.00 47.72 120 GLU A O 1
ATOM 969 N N . ASN A 1 121 ? -5.863 1.890 -29.884 1.00 41.62 121 ASN A N 1
ATOM 970 C CA . ASN A 1 121 ? -6.768 2.719 -30.693 1.00 41.62 121 ASN A CA 1
ATOM 971 C C . ASN A 1 121 ? -6.786 4.165 -30.198 1.00 41.62 121 ASN A C 1
ATOM 973 O O . ASN A 1 121 ? -7.704 4.609 -29.516 1.00 41.62 121 ASN A O 1
ATOM 977 N N . GLY A 1 122 ? -5.750 4.911 -30.579 1.00 40.78 122 GLY A N 1
ATOM 978 C CA . GLY A 1 122 ? -5.739 6.364 -30.487 1.00 40.78 122 GLY A CA 1
ATOM 979 C C . GLY A 1 122 ? -6.703 6.987 -31.496 1.00 40.78 122 GLY A C 1
ATOM 980 O O . GLY A 1 122 ? -6.291 7.372 -32.586 1.00 40.78 122 GLY A O 1
ATOM 981 N N . SER A 1 123 ? -7.969 7.147 -31.117 1.00 36.66 123 SER A N 1
ATOM 982 C CA . SER A 1 123 ? -8.722 8.339 -31.502 1.00 36.66 123 SER A CA 1
ATOM 983 C C . SER A 1 123 ? -8.478 9.378 -30.418 1.00 36.66 123 SER A C 1
ATOM 985 O O . SER A 1 123 ? -8.883 9.203 -29.273 1.00 36.66 123 SER A O 1
ATOM 987 N N . SER A 1 124 ? -7.767 10.442 -30.775 1.00 41.22 124 SER A N 1
ATOM 988 C CA . SER A 1 124 ? -7.595 11.644 -29.966 1.00 41.22 124 SER A CA 1
ATOM 989 C C . SER A 1 124 ? -8.940 12.358 -29.813 1.00 41.22 124 SER A C 1
ATOM 991 O O . SER A 1 124 ? -9.189 13.358 -30.485 1.00 41.22 124 SER A O 1
ATOM 993 N N . ASP A 1 125 ? -9.814 11.817 -28.968 1.00 35.69 125 ASP A N 1
ATOM 994 C CA . ASP A 1 125 ? -11.040 12.474 -28.541 1.00 35.69 125 ASP A CA 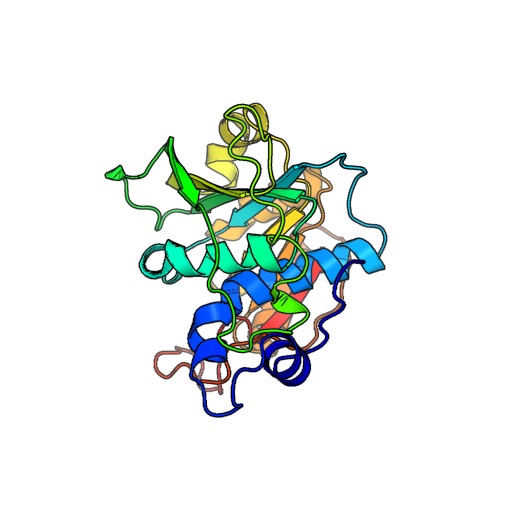1
ATOM 995 C C . ASP A 1 125 ? -10.786 13.114 -27.162 1.00 35.69 125 ASP A C 1
ATOM 997 O O . ASP A 1 125 ? -10.403 12.413 -26.223 1.00 35.69 125 ASP A O 1
ATOM 1001 N N . PRO A 1 126 ? -10.975 14.435 -26.980 1.00 39.00 126 PRO A N 1
ATOM 1002 C CA . PRO A 1 126 ? -10.701 15.131 -25.714 1.00 39.00 126 PRO A CA 1
ATOM 1003 C C . PRO A 1 126 ? -11.621 14.722 -24.548 1.00 39.00 126 PRO A C 1
ATOM 1005 O O . PRO A 1 126 ? -11.534 15.302 -23.467 1.00 39.00 126 PRO A O 1
ATOM 1008 N N . CYS A 1 127 ? -12.538 13.775 -24.770 1.00 38.22 127 CYS A N 1
ATOM 1009 C CA . CYS A 1 127 ? -13.571 13.352 -23.828 1.00 38.22 127 CYS A CA 1
ATOM 1010 C C . CYS A 1 127 ? -13.405 11.895 -23.365 1.00 38.22 127 CYS A C 1
ATOM 1012 O O . CYS A 1 127 ? -14.372 11.285 -22.906 1.00 38.22 127 CYS A O 1
ATOM 1014 N N . ASP A 1 128 ? -12.207 11.317 -23.478 1.00 42.53 128 ASP A N 1
ATOM 1015 C CA . ASP A 1 128 ? -11.979 9.963 -22.985 1.00 42.53 128 ASP A CA 1
ATOM 1016 C C . ASP A 1 128 ? -11.780 9.983 -21.460 1.00 42.53 128 ASP A C 1
ATOM 1018 O O . ASP A 1 128 ? -10.750 10.403 -20.931 1.00 42.53 128 ASP A O 1
ATOM 1022 N 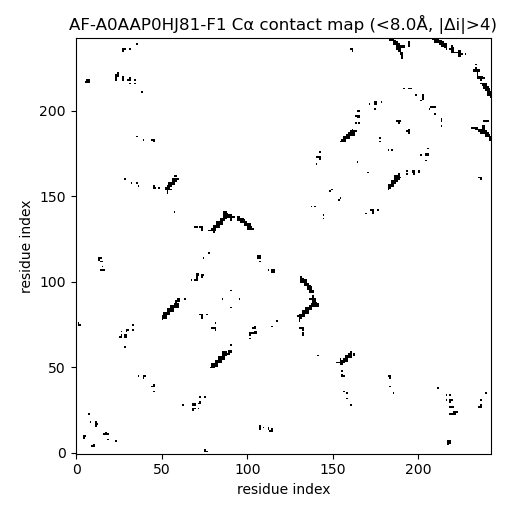N . LYS A 1 129 ? -12.809 9.548 -20.724 1.00 49.38 129 LYS A N 1
ATOM 1023 C CA . LYS A 1 129 ? -12.807 9.341 -19.261 1.00 49.38 129 LYS A CA 1
ATOM 1024 C C . LYS A 1 129 ? -11.997 8.087 -18.883 1.00 49.38 129 LYS A C 1
ATOM 1026 O O . LYS A 1 129 ? -12.403 7.323 -18.002 1.00 49.38 129 LYS A O 1
ATOM 1031 N N . SER A 1 130 ? -10.902 7.853 -19.602 1.00 54.44 130 SER A N 1
ATOM 1032 C CA . SER A 1 130 ? -10.098 6.640 -19.580 1.00 54.44 130 SER A CA 1
ATOM 1033 C C . SER A 1 130 ? -9.459 6.451 -18.209 1.00 54.44 130 SER A C 1
ATOM 1035 O O . SER A 1 130 ? -9.072 7.424 -17.562 1.00 54.44 130 SER A O 1
ATOM 1037 N N . SER A 1 131 ? -9.365 5.199 -17.774 1.00 66.38 131 SER A N 1
ATOM 1038 C CA . SER A 1 131 ? -8.692 4.749 -16.554 1.00 66.38 131 SER A CA 1
ATOM 1039 C C . SER A 1 131 ? -7.411 5.525 -16.219 1.00 66.38 131 SER A C 1
ATOM 1041 O O . SER A 1 131 ? -6.669 5.974 -17.093 1.00 66.38 131 SER A O 1
ATOM 1043 N N . GLY A 1 132 ? -7.139 5.683 -14.926 1.00 85.25 132 GLY A N 1
ATOM 1044 C CA . GLY A 1 132 ? -5.995 6.450 -14.444 1.00 85.25 132 GLY A CA 1
ATOM 1045 C C . GLY A 1 132 ? -5.779 6.267 -12.949 1.00 85.25 132 GLY A C 1
ATOM 1046 O O . GLY A 1 132 ? -6.658 5.765 -12.248 1.00 85.25 132 GLY A O 1
ATOM 1047 N N . VAL A 1 133 ? -4.599 6.665 -12.473 1.00 94.50 133 VAL A N 1
ATOM 1048 C CA . VAL A 1 133 ? -4.239 6.623 -11.051 1.00 94.50 133 VAL A CA 1
ATOM 1049 C C . VAL A 1 133 ? -4.138 8.054 -10.538 1.00 94.50 133 VAL A C 1
ATOM 1051 O O . VAL A 1 133 ? -3.419 8.866 -11.121 1.00 94.50 133 VAL A O 1
ATOM 1054 N N . SER A 1 134 ? -4.824 8.382 -9.448 1.00 96.00 134 SER A N 1
ATOM 1055 C CA . SER A 1 134 ? -4.649 9.660 -8.752 1.00 96.00 134 SER A CA 1
ATOM 1056 C C . SER A 1 134 ? -4.211 9.433 -7.317 1.00 96.00 134 SER A C 1
ATOM 1058 O O . SER A 1 134 ? -4.732 8.532 -6.662 1.00 96.00 134 SER A O 1
ATOM 1060 N N . LEU A 1 135 ? -3.314 10.281 -6.824 1.00 97.44 135 LEU A N 1
ATOM 1061 C CA . LEU A 1 135 ? -2.869 10.270 -5.438 1.00 97.44 135 LEU A CA 1
ATOM 1062 C C . LEU A 1 135 ? -3.305 11.567 -4.747 1.00 97.44 135 LEU A C 1
ATOM 1064 O O . LEU A 1 135 ? -3.074 12.649 -5.294 1.00 97.44 135 LEU A O 1
ATOM 1068 N N . GLY A 1 136 ? -3.922 11.452 -3.578 1.00 96.81 136 GLY A N 1
ATOM 1069 C CA . GLY A 1 136 ? -4.142 12.541 -2.627 1.00 96.81 136 GLY A CA 1
ATOM 1070 C C . GLY A 1 136 ? -3.237 12.372 -1.408 1.00 96.81 136 GLY A C 1
ATOM 1071 O O . GLY A 1 136 ? -2.767 11.265 -1.135 1.00 96.81 136 GLY A O 1
ATOM 1072 N N . PHE A 1 137 ? -2.928 13.464 -0.714 1.00 97.62 137 PHE A N 1
ATOM 1073 C CA . PHE A 1 137 ? -1.916 13.487 0.343 1.00 97.62 137 PHE A CA 1
ATOM 1074 C C . PHE A 1 137 ? -2.435 14.172 1.602 1.00 97.62 137 PHE A C 1
ATOM 1076 O O . PHE A 1 137 ? -2.817 15.338 1.569 1.00 97.62 137 PHE A O 1
ATOM 1083 N N . HIS A 1 138 ? -2.350 13.473 2.733 1.00 97.31 138 HIS A N 1
ATOM 1084 C CA . HIS A 1 138 ? -2.877 13.944 4.012 1.00 97.31 138 HIS A CA 1
ATOM 1085 C C . HIS A 1 138 ? -1.849 13.744 5.124 1.00 97.31 138 HIS A C 1
ATOM 1087 O O . HIS A 1 138 ? -1.490 12.619 5.487 1.00 97.31 138 HIS A O 1
ATOM 1093 N N . LYS A 1 139 ? -1.351 14.850 5.673 1.00 97.69 139 LYS A N 1
ATOM 1094 C CA . LYS A 1 139 ? -0.391 14.869 6.772 1.00 97.69 139 LYS A CA 1
ATOM 1095 C C . LYS A 1 139 ? -1.109 14.787 8.109 1.00 97.69 139 LYS A C 1
ATOM 1097 O O . LYS A 1 139 ? -1.706 15.752 8.571 1.00 97.69 139 LYS A O 1
ATOM 1102 N N . GLY A 1 140 ? -0.940 13.659 8.784 1.00 97.38 140 GLY A N 1
ATOM 1103 C CA . GLY A 1 140 ? -1.463 13.434 10.129 1.00 97.38 140 GLY A CA 1
ATOM 1104 C C . GLY A 1 140 ? -1.766 11.966 10.375 1.00 97.38 140 GLY A C 1
ATOM 1105 O O . GLY A 1 140 ? -1.532 11.118 9.511 1.00 97.38 140 GLY A O 1
ATOM 1106 N N . PHE A 1 141 ? -2.253 11.649 11.571 1.00 97.56 141 PHE A N 1
ATOM 1107 C CA . PHE A 1 141 ? -2.716 10.300 11.860 1.00 97.56 141 PHE A CA 1
ATOM 1108 C C . PHE A 1 141 ? -4.118 10.081 11.295 1.00 97.56 141 PHE A C 1
ATOM 1110 O O . PHE A 1 141 ? -4.958 10.978 11.296 1.00 97.56 141 PHE A O 1
ATOM 1117 N N . TYR A 1 142 ? -4.386 8.858 10.839 1.00 97.06 142 TYR A N 1
ATOM 1118 C CA . TYR A 1 142 ? -5.657 8.520 10.202 1.00 97.06 142 TYR A CA 1
ATOM 1119 C C . TYR A 1 142 ? -6.870 8.796 11.102 1.00 97.06 142 TYR A C 1
ATOM 1121 O O . TYR A 1 142 ? -7.875 9.321 10.634 1.00 97.06 142 TYR A O 1
ATOM 1129 N N . HIS A 1 143 ? -6.763 8.500 12.400 1.00 96.31 143 HIS A N 1
ATOM 1130 C CA . HIS A 1 143 ? -7.834 8.742 13.369 1.00 96.31 143 HIS A CA 1
ATOM 1131 C C . HIS A 1 143 ? -8.159 10.227 13.576 1.00 96.31 143 HIS A C 1
ATOM 1133 O O . HIS A 1 143 ? -9.320 10.555 13.812 1.00 96.31 143 HIS A O 1
ATOM 1139 N N . ASP A 1 144 ? -7.179 11.119 13.425 1.00 96.06 144 ASP A N 1
ATOM 1140 C CA . ASP A 1 144 ? -7.391 12.564 13.550 1.00 96.06 144 ASP A CA 1
ATOM 1141 C C . ASP A 1 144 ? -8.046 13.150 12.294 1.00 96.06 144 ASP A C 1
ATOM 1143 O O . ASP A 1 144 ? -8.880 14.049 12.383 1.00 96.06 144 ASP A O 1
ATOM 1147 N N . LEU A 1 145 ? -7.692 12.612 11.124 1.00 93.38 145 LEU A N 1
ATOM 1148 C CA . LEU A 1 145 ? -8.113 13.129 9.818 1.00 93.38 145 LEU A CA 1
ATOM 1149 C C . LEU A 1 145 ? -9.366 12.451 9.255 1.00 93.38 145 LEU A C 1
ATOM 1151 O O . LEU A 1 145 ? -9.906 12.889 8.239 1.00 93.38 145 LEU A O 1
ATOM 1155 N N . CYS A 1 146 ? -9.836 11.373 9.886 1.00 85.81 146 CYS A N 1
ATOM 1156 C CA . CYS A 1 146 ? -10.854 10.498 9.310 1.00 85.81 146 CYS A CA 1
ATOM 1157 C C . CYS A 1 146 ? -12.120 11.235 8.866 1.00 85.81 146 CYS A C 1
ATOM 1159 O O . CYS A 1 146 ? -12.670 10.920 7.819 1.00 85.81 146 CYS A O 1
ATOM 1161 N N . LYS A 1 147 ? -12.574 12.244 9.613 1.00 85.12 147 LYS A N 1
ATOM 1162 C CA . LYS A 1 147 ? -13.802 12.978 9.279 1.00 85.12 147 LYS A CA 1
ATOM 1163 C C . LYS A 1 147 ? -13.699 13.739 7.966 1.00 85.12 147 LYS A C 1
ATOM 1165 O O . LYS A 1 147 ? -14.698 13.807 7.256 1.00 85.12 147 LYS A O 1
ATOM 1170 N N . ASP A 1 148 ? -12.536 14.303 7.671 1.00 84.50 148 ASP A N 1
ATOM 1171 C CA . ASP A 1 148 ? -12.328 15.122 6.481 1.00 84.50 148 ASP A CA 1
ATOM 1172 C C . ASP A 1 148 ? -12.082 14.213 5.273 1.00 84.50 148 ASP A C 1
ATOM 1174 O O . ASP A 1 148 ? -12.779 14.313 4.266 1.00 84.50 148 ASP A O 1
ATOM 1178 N N . VAL A 1 149 ? -11.204 13.216 5.422 1.00 84.94 149 VAL A N 1
ATOM 1179 C CA . VAL A 1 149 ? -10.892 12.261 4.345 1.00 84.94 149 VAL A CA 1
ATOM 1180 C C . VAL A 1 149 ? -12.121 11.427 3.951 1.00 84.94 149 VAL A C 1
ATOM 1182 O O . VAL A 1 149 ? -12.396 11.244 2.765 1.00 84.94 149 VAL A O 1
ATOM 1185 N N . LEU A 1 150 ? -12.914 10.956 4.924 1.00 84.62 150 LEU A N 1
ATOM 1186 C CA . LEU A 1 150 ? -14.120 10.164 4.646 1.00 84.62 150 LEU A CA 1
ATOM 1187 C C . LEU A 1 150 ? -15.260 10.990 4.033 1.00 84.62 150 LEU A C 1
ATOM 1189 O O . LEU A 1 150 ? -16.141 10.406 3.403 1.00 84.62 150 LEU A O 1
ATOM 1193 N N . GLN A 1 151 ? -15.262 12.320 4.198 1.00 80.38 151 GLN A N 1
ATOM 1194 C CA . GLN A 1 151 ? -16.202 13.198 3.491 1.00 80.38 151 GLN A CA 1
ATOM 1195 C C . GLN A 1 151 ? -15.871 13.307 2.001 1.00 80.38 151 GLN A C 1
ATOM 1197 O O . GLN A 1 151 ? -16.786 13.436 1.189 1.00 80.38 151 GLN A O 1
ATOM 1202 N N . GLU A 1 152 ? -14.590 13.241 1.632 1.00 77.00 152 GLU A N 1
ATOM 1203 C CA . GLU A 1 152 ? -14.179 13.287 0.229 1.00 77.00 152 GLU A CA 1
ATOM 1204 C C . GLU A 1 152 ? -14.485 11.974 -0.496 1.00 77.00 152 GLU A C 1
ATOM 1206 O O . GLU A 1 152 ? -15.082 11.981 -1.577 1.00 77.00 152 GLU A O 1
ATOM 1211 N N . SER A 1 153 ? -14.095 10.842 0.095 1.00 81.06 153 SER A N 1
ATOM 1212 C CA . SER A 1 153 ? -14.471 9.518 -0.396 1.00 81.06 153 SER A CA 1
ATOM 1213 C C . SER A 1 153 ? -14.337 8.449 0.678 1.00 81.06 153 SER A C 1
ATOM 1215 O O . SER A 1 153 ? -13.347 8.399 1.404 1.00 81.06 153 SER A O 1
ATOM 1217 N N . PHE A 1 154 ? -15.309 7.542 0.738 1.00 92.12 154 PHE A N 1
ATOM 1218 C CA . PHE A 1 154 ? -15.216 6.369 1.597 1.00 92.12 154 PHE A CA 1
ATOM 1219 C C . PHE A 1 154 ? -14.337 5.296 0.927 1.00 92.12 154 PHE A C 1
ATOM 1221 O O . PHE A 1 154 ? -14.548 5.005 -0.256 1.00 92.12 154 PHE A O 1
ATOM 1228 N N . PRO A 1 155 ? -13.358 4.698 1.630 1.00 95.31 155 PRO A N 1
ATOM 1229 C CA . PRO A 1 155 ? -12.465 3.717 1.028 1.00 95.31 155 PRO A CA 1
ATOM 1230 C C . PRO A 1 155 ? -13.194 2.406 0.744 1.00 95.31 155 PRO A C 1
ATOM 1232 O O . PRO A 1 155 ? -13.989 1.928 1.551 1.00 95.31 155 PRO A O 1
ATOM 1235 N N . HIS A 1 156 ? -12.856 1.773 -0.377 1.00 95.88 156 HIS A N 1
ATOM 1236 C CA . HIS A 1 156 ? -13.247 0.387 -0.647 1.00 95.88 156 HIS A CA 1
ATOM 1237 C C . HIS A 1 156 ? -12.305 -0.604 0.039 1.00 95.88 156 HIS A C 1
ATOM 1239 O O . HIS A 1 156 ? -12.703 -1.723 0.345 1.00 95.88 156 HIS A O 1
ATOM 1245 N N . VAL A 1 157 ? -11.053 -0.196 0.257 1.00 97.25 157 VAL A N 1
ATOM 1246 C CA . VAL A 1 157 ? -10.025 -0.971 0.951 1.00 97.25 157 VAL A CA 1
ATOM 1247 C C . VAL A 1 157 ? -9.041 -0.022 1.628 1.00 97.25 157 VAL A C 1
ATOM 1249 O O . VAL A 1 157 ? -8.702 1.037 1.092 1.00 97.25 157 VAL A O 1
ATOM 1252 N N . ILE A 1 158 ? -8.572 -0.412 2.807 1.00 98.19 158 ILE A N 1
ATOM 1253 C CA . ILE A 1 158 ? -7.464 0.244 3.499 1.00 98.19 158 ILE A CA 1
ATOM 1254 C C . ILE A 1 158 ? -6.234 -0.646 3.340 1.00 98.19 158 ILE A C 1
ATOM 1256 O O . ILE A 1 158 ? -6.307 -1.859 3.534 1.00 98.19 158 ILE A O 1
ATOM 1260 N N . VAL A 1 159 ? -5.099 -0.055 2.982 1.00 98.62 159 VAL A N 1
ATOM 1261 C CA . VAL A 1 159 ? -3.816 -0.752 2.892 1.00 98.62 159 VAL A CA 1
ATOM 1262 C C . VAL A 1 159 ? -2.825 -0.048 3.813 1.00 98.62 159 VAL A C 1
ATOM 1264 O O . VAL A 1 159 ? -2.633 1.159 3.701 1.00 98.62 159 VAL A O 1
ATOM 1267 N N . ALA A 1 160 ? -2.192 -0.790 4.720 1.00 98.50 160 ALA A N 1
ATOM 1268 C CA . ALA A 1 160 ? -1.195 -0.277 5.660 1.00 98.50 160 ALA A CA 1
ATOM 1269 C C . ALA A 1 160 ? 0.127 -1.051 5.514 1.00 98.50 160 ALA A C 1
ATOM 1271 O O . ALA A 1 160 ? 0.342 -2.057 6.201 1.00 98.50 160 ALA A O 1
ATOM 1272 N N . PRO A 1 161 ? 0.994 -0.642 4.575 1.00 98.06 161 PRO A N 1
ATOM 1273 C CA . PRO A 1 161 ? 2.242 -1.345 4.322 1.00 98.06 161 PRO A CA 1
ATOM 1274 C C . PRO A 1 161 ? 3.268 -1.121 5.424 1.00 98.06 161 PRO A C 1
ATOM 1276 O O . PRO A 1 161 ? 3.415 -0.005 5.910 1.00 98.06 161 PRO A O 1
ATOM 1279 N N . ASN A 1 162 ? 4.000 -2.174 5.791 1.00 96.88 162 ASN A N 1
ATOM 1280 C CA . ASN A 1 162 ? 5.065 -2.137 6.795 1.00 96.88 162 ASN A CA 1
ATOM 1281 C C . ASN A 1 162 ? 4.636 -1.429 8.094 1.00 96.88 162 ASN A C 1
ATOM 1283 O O . ASN A 1 162 ? 5.389 -0.634 8.656 1.00 96.88 162 ASN A O 1
ATOM 1287 N N . ALA A 1 163 ? 3.403 -1.683 8.541 1.00 96.38 163 ALA A N 1
ATOM 1288 C CA . ALA A 1 163 ? 2.710 -0.806 9.481 1.00 96.38 163 ALA A CA 1
ATOM 1289 C C . ALA A 1 163 ? 3.409 -0.703 10.844 1.00 96.38 163 ALA A C 1
ATOM 1291 O O . ALA A 1 163 ? 3.330 0.335 11.501 1.00 96.38 163 ALA A O 1
ATOM 1292 N N . GLY A 1 164 ?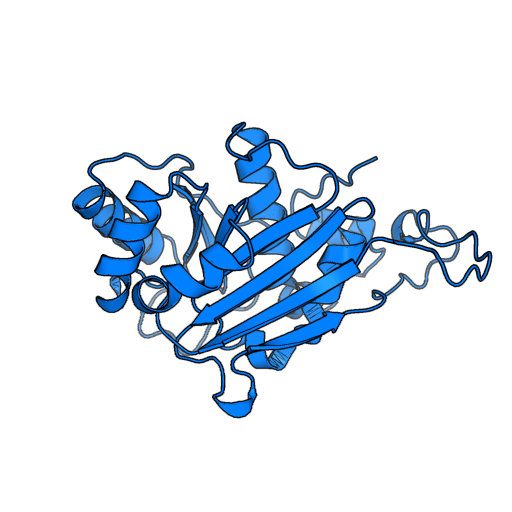 4.076 -1.772 11.293 1.00 94.56 164 GLY A N 1
ATOM 1293 C CA . GLY A 1 164 ? 4.751 -1.787 12.589 1.00 94.56 164 GLY A CA 1
ATOM 1294 C C . GLY A 1 164 ? 3.781 -1.544 13.748 1.00 94.56 164 GLY A C 1
ATOM 1295 O O . GLY A 1 164 ? 4.102 -0.818 14.687 1.00 94.56 164 GLY A O 1
ATOM 1296 N N . ILE A 1 165 ? 2.576 -2.123 13.688 1.00 96.75 165 ILE A N 1
ATOM 1297 C CA . ILE A 1 165 ? 1.494 -1.875 14.663 1.00 96.75 165 ILE A CA 1
ATOM 1298 C C . ILE A 1 165 ? 1.943 -2.158 16.098 1.00 96.75 165 ILE A C 1
ATOM 1300 O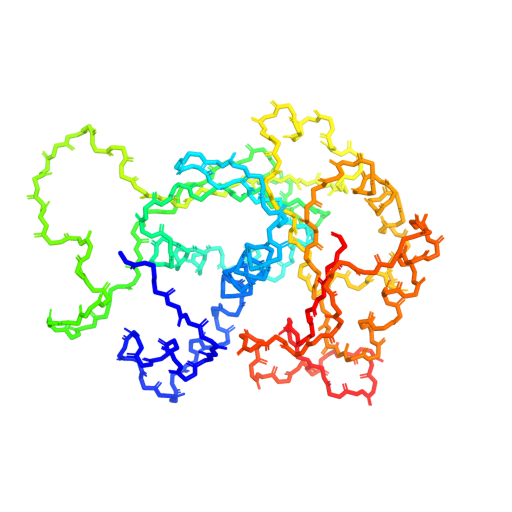 O . ILE A 1 165 ? 1.635 -1.388 17.003 1.00 96.75 165 ILE A O 1
ATOM 1304 N N . ALA A 1 166 ? 2.708 -3.230 16.309 1.00 94.69 166 ALA A N 1
ATOM 1305 C CA . ALA A 1 166 ? 3.238 -3.564 17.629 1.00 94.69 166 ALA A CA 1
ATOM 1306 C C . ALA A 1 166 ? 4.365 -2.622 18.094 1.00 94.69 166 ALA A C 1
ATOM 1308 O O . ALA A 1 166 ? 4.639 -2.538 19.289 1.00 94.69 166 ALA A O 1
ATOM 1309 N N . ALA A 1 167 ? 5.020 -1.917 17.168 1.00 93.62 167 ALA A N 1
ATOM 1310 C CA . ALA A 1 167 ? 6.126 -1.011 17.462 1.00 93.62 167 ALA A CA 1
ATOM 1311 C C . ALA A 1 167 ? 5.660 0.419 17.786 1.00 93.62 167 ALA A C 1
ATOM 1313 O O . ALA A 1 167 ? 6.333 1.119 18.543 1.00 93.62 167 ALA A O 1
ATOM 1314 N N . TYR A 1 168 ? 4.515 0.858 17.249 1.00 94.94 168 TYR A N 1
ATOM 1315 C CA . TYR A 1 168 ? 4.028 2.231 17.407 1.00 94.94 168 TYR A CA 1
ATOM 1316 C C . TYR A 1 168 ? 2.634 2.277 18.039 1.00 94.94 168 TYR A C 1
ATOM 1318 O O . TYR A 1 168 ? 1.626 1.973 17.402 1.00 94.94 168 TYR A O 1
ATOM 1326 N N . SER A 1 169 ? 2.558 2.756 19.284 1.00 94.31 169 SER A N 1
ATOM 1327 C CA . SER A 1 169 ? 1.294 2.900 20.024 1.00 94.31 169 SER A CA 1
ATOM 1328 C C . SER A 1 169 ? 0.303 3.881 19.385 1.00 94.31 169 SER A C 1
ATOM 1330 O O . SER A 1 169 ? -0.893 3.797 19.656 1.00 94.31 169 SER A O 1
ATOM 1332 N N . SER A 1 170 ? 0.767 4.766 18.495 1.00 95.75 170 SER A N 1
ATOM 1333 C CA . SER A 1 170 ? -0.080 5.666 17.699 1.00 95.75 170 SER A CA 1
ATOM 1334 C C . SER A 1 170 ? -1.055 4.931 16.773 1.00 95.75 170 SER A C 1
ATOM 1336 O O . SER A 1 170 ? -2.020 5.537 16.311 1.00 95.75 170 SER A O 1
ATOM 1338 N N . TRP A 1 171 ? -0.857 3.634 16.514 1.00 97.31 171 TRP A N 1
ATOM 1339 C CA . TRP A 1 171 ? -1.828 2.825 15.780 1.00 97.31 171 TRP A CA 1
ATOM 1340 C C . TRP A 1 171 ? -3.103 2.537 16.565 1.00 97.31 171 TRP A C 1
ATOM 1342 O O . TRP A 1 171 ? -4.133 2.317 15.935 1.00 97.31 171 TRP A O 1
ATOM 1352 N N . LEU A 1 172 ? -3.076 2.549 17.902 1.00 96.00 172 LEU A N 1
ATOM 1353 C CA . LEU A 1 172 ? -4.212 2.108 18.718 1.00 96.00 172 LEU A CA 1
ATOM 1354 C C . LEU A 1 172 ? -5.534 2.818 18.346 1.00 96.00 172 LEU A C 1
ATOM 1356 O O . LEU A 1 172 ? -6.476 2.110 17.983 1.00 96.00 172 LEU A O 1
ATOM 1360 N N . PRO A 1 173 ? -5.613 4.165 18.296 1.00 96.56 173 PRO A N 1
ATOM 1361 C CA . PRO A 1 173 ? -6.859 4.838 17.924 1.00 96.56 173 PRO A CA 1
ATOM 1362 C C . PRO A 1 173 ? -7.243 4.605 16.452 1.00 96.56 173 PRO A C 1
ATOM 1364 O O . PRO A 1 173 ? -8.420 4.570 16.104 1.00 96.56 173 PRO A O 1
ATOM 1367 N N . THR A 1 174 ? -6.258 4.400 15.569 1.00 96.88 174 THR A N 1
ATOM 1368 C CA . THR A 1 174 ? -6.499 4.046 14.160 1.00 96.88 174 THR A CA 1
ATOM 1369 C C . THR A 1 174 ? -7.152 2.667 14.034 1.00 96.88 174 THR A C 1
ATOM 1371 O O . THR A 1 174 ? -8.080 2.506 13.248 1.00 96.88 174 THR A O 1
ATOM 1374 N N . ILE A 1 175 ? -6.699 1.672 14.802 1.00 96.62 175 ILE A N 1
ATOM 1375 C CA . ILE A 1 175 ? -7.267 0.316 14.782 1.00 96.62 175 ILE A CA 1
ATOM 1376 C C . ILE A 1 175 ? -8.683 0.300 15.370 1.00 96.62 175 ILE A C 1
ATOM 1378 O O . ILE A 1 175 ? -9.554 -0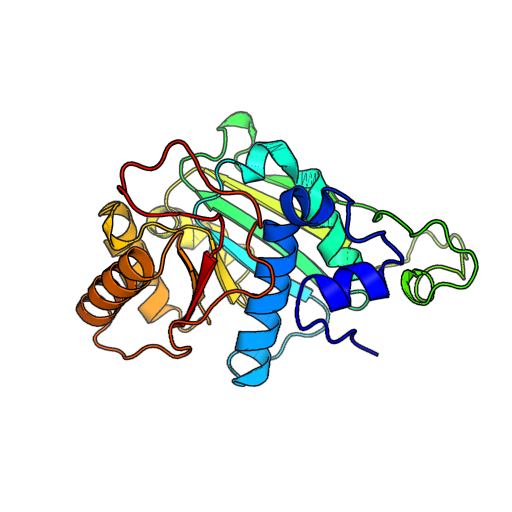.383 14.829 1.00 96.62 175 ILE A O 1
ATOM 1382 N N . GLU A 1 176 ? -8.937 1.074 16.429 1.00 95.00 176 GLU A N 1
ATOM 1383 C CA . GLU A 1 176 ? -10.289 1.268 16.974 1.00 95.00 176 GLU A CA 1
ATOM 1384 C C . GLU A 1 176 ? -11.232 1.875 15.931 1.00 95.00 176 GLU A C 1
ATOM 1386 O O . GLU A 1 176 ? -12.315 1.345 15.703 1.00 95.00 176 GLU A O 1
ATOM 1391 N N . LEU A 1 177 ? -10.790 2.915 15.219 1.00 94.88 177 LEU A N 1
ATOM 1392 C CA . LEU A 1 177 ? -11.568 3.508 14.133 1.00 94.88 177 LEU A CA 1
ATOM 1393 C C . LEU A 1 177 ? -11.849 2.502 13.003 1.00 94.88 177 LEU A C 1
ATOM 1395 O O . LEU A 1 177 ? -12.985 2.373 12.552 1.00 94.88 177 LEU A O 1
ATOM 1399 N N . ILE A 1 178 ? -10.829 1.776 12.538 1.00 94.25 178 ILE A N 1
ATOM 1400 C CA . ILE A 1 178 ? -10.959 0.812 11.433 1.00 94.25 178 ILE A CA 1
ATOM 1401 C C . ILE A 1 178 ? -11.963 -0.300 11.773 1.00 94.25 178 ILE A C 1
ATOM 1403 O O . ILE A 1 178 ? -12.764 -0.693 10.922 1.00 94.25 178 ILE A O 1
ATOM 1407 N N . LYS A 1 179 ? -11.968 -0.770 13.027 1.00 91.94 179 LYS A N 1
ATOM 1408 C CA . LYS A 1 179 ? -12.938 -1.755 13.533 1.00 91.94 179 LYS A CA 1
ATOM 1409 C C . LYS A 1 179 ? -14.386 -1.311 13.313 1.00 91.94 179 LYS A C 1
ATOM 1411 O O . LYS A 1 179 ? -15.232 -2.154 12.992 1.00 91.94 179 LYS A O 1
ATOM 1416 N N . ASP A 1 180 ? -14.656 -0.022 13.500 1.00 91.31 180 ASP A N 1
ATOM 1417 C CA . ASP A 1 180 ? -15.992 0.563 13.398 1.00 91.31 180 ASP A CA 1
ATOM 1418 C C . ASP A 1 180 ? -16.380 0.875 11.945 1.00 91.31 180 ASP A C 1
ATOM 1420 O O . ASP A 1 180 ? -17.556 0.800 11.593 1.00 91.31 180 ASP A O 1
ATOM 1424 N N . MET A 1 181 ? -15.401 1.158 11.079 1.00 91.25 181 MET A N 1
ATOM 1425 C CA . MET A 1 181 ? -15.631 1.448 9.658 1.00 91.25 181 MET A CA 1
ATOM 1426 C C . MET A 1 181 ? -16.127 0.242 8.849 1.00 91.25 181 MET A C 1
ATOM 1428 O O . MET A 1 181 ? -16.798 0.432 7.837 1.00 91.25 181 MET A O 1
ATOM 1432 N N . ASN A 1 182 ? -15.785 -0.983 9.266 1.00 87.56 182 ASN A N 1
ATOM 1433 C CA . ASN A 1 182 ? -16.114 -2.221 8.546 1.00 87.56 182 ASN A CA 1
ATOM 1434 C C . ASN A 1 182 ? -15.639 -2.222 7.074 1.00 87.56 182 ASN A C 1
ATOM 1436 O O . ASN A 1 182 ? -16.347 -2.677 6.176 1.00 87.56 182 ASN A O 1
ATOM 1440 N N . VAL A 1 183 ? -14.438 -1.687 6.835 1.00 92.69 183 VAL A N 1
ATOM 1441 C CA . VAL A 1 183 ? -13.758 -1.687 5.530 1.00 92.69 183 VAL A CA 1
ATOM 1442 C C . VAL A 1 183 ? -12.624 -2.707 5.573 1.00 92.69 183 VAL A C 1
ATOM 1444 O O . VAL A 1 183 ? -11.864 -2.690 6.548 1.00 92.69 183 VAL A O 1
ATOM 1447 N N . PRO A 1 184 ? -12.456 -3.560 4.540 1.00 95.94 184 PRO A N 1
ATOM 1448 C CA . PRO A 1 184 ? -11.352 -4.509 4.511 1.00 95.94 184 PRO A CA 1
ATOM 1449 C C . PRO A 1 184 ? -10.024 -3.776 4.651 1.00 95.94 184 PRO A C 1
ATOM 1451 O O . PRO A 1 184 ? -9.703 -2.885 3.858 1.00 95.94 184 PRO A O 1
ATOM 1454 N N . THR A 1 185 ? -9.258 -4.158 5.668 1.00 97.62 185 THR A N 1
ATOM 1455 C CA . THR A 1 185 ? -7.972 -3.532 5.968 1.00 97.62 185 THR A CA 1
ATOM 1456 C C . THR A 1 185 ? -6.868 -4.556 5.832 1.00 97.62 185 THR A C 1
ATOM 1458 O O . THR A 1 185 ? -6.814 -5.530 6.579 1.00 97.62 185 THR A O 1
ATOM 1461 N N . ILE A 1 186 ? -5.978 -4.328 4.870 1.00 98.50 186 ILE A N 1
ATOM 1462 C CA . ILE A 1 186 ? -4.868 -5.217 4.549 1.00 98.50 186 ILE A CA 1
ATOM 1463 C C . ILE A 1 186 ? -3.564 -4.591 5.023 1.00 98.50 186 ILE A C 1
ATOM 1465 O O . ILE A 1 186 ? -3.241 -3.453 4.691 1.00 98.50 186 ILE A O 1
ATOM 1469 N N . ILE A 1 187 ? -2.807 -5.344 5.806 1.00 98.69 187 ILE A N 1
ATOM 1470 C CA . ILE A 1 187 ? -1.620 -4.873 6.510 1.00 98.69 187 ILE A CA 1
ATOM 1471 C C . ILE A 1 187 ? -0.438 -5.731 6.073 1.00 98.69 187 ILE A C 1
ATOM 1473 O O . ILE A 1 187 ? -0.595 -6.935 5.848 1.00 98.69 187 ILE A O 1
ATOM 1477 N N . THR A 1 188 ? 0.744 -5.126 5.961 1.00 98.62 188 THR A N 1
ATOM 1478 C CA . THR A 1 188 ? 1.992 -5.881 5.805 1.00 98.62 188 THR A CA 1
ATOM 1479 C C . THR A 1 188 ? 3.003 -5.560 6.894 1.00 98.62 188 THR A C 1
ATOM 1481 O O . THR A 1 188 ? 2.959 -4.493 7.508 1.00 98.62 188 THR A O 1
ATOM 1484 N N . ASP A 1 189 ? 3.932 -6.490 7.117 1.00 97.25 189 ASP A N 1
ATOM 1485 C CA . ASP A 1 189 ? 5.056 -6.306 8.035 1.00 97.25 189 ASP A CA 1
ATOM 1486 C C . ASP A 1 189 ? 6.358 -6.920 7.489 1.00 97.25 189 ASP A C 1
ATOM 1488 O O . ASP A 1 189 ? 6.355 -7.715 6.539 1.00 97.25 189 ASP A O 1
ATOM 1492 N N . TYR A 1 190 ? 7.481 -6.530 8.090 1.00 95.56 190 TYR A N 1
ATOM 1493 C CA . TYR A 1 190 ? 8.834 -6.839 7.629 1.00 95.56 190 TYR A CA 1
ATOM 1494 C C . TYR A 1 190 ? 9.248 -8.299 7.838 1.00 95.56 190 TYR A C 1
ATOM 1496 O O . TYR A 1 190 ? 10.078 -8.826 7.088 1.00 95.56 190 TYR A O 1
ATOM 1504 N N . CYS A 1 191 ? 8.685 -8.953 8.852 1.00 94.50 191 CYS A N 1
ATOM 1505 C CA . CYS A 1 191 ? 8.954 -10.342 9.202 1.00 94.50 191 CYS A CA 1
ATOM 1506 C C . CYS A 1 191 ? 7.730 -10.995 9.867 1.00 94.50 191 CYS A C 1
ATOM 1508 O O . CYS A 1 191 ? 6.773 -10.321 10.252 1.00 94.50 191 CYS A O 1
ATOM 1510 N N . GLU A 1 192 ? 7.768 -12.322 9.994 1.00 95.31 192 GLU A N 1
ATOM 1511 C CA . GLU A 1 192 ? 6.663 -13.124 10.533 1.00 95.31 192 GLU A CA 1
ATOM 1512 C C . GLU A 1 192 ? 6.365 -12.786 11.998 1.00 95.31 192 GLU A C 1
ATOM 1514 O O . GLU A 1 192 ? 5.207 -12.659 12.391 1.00 95.31 192 GLU A O 1
ATOM 1519 N N . GLU A 1 193 ? 7.415 -12.584 12.799 1.00 95.00 193 GLU A N 1
ATOM 1520 C CA . GLU A 1 193 ? 7.293 -12.225 14.213 1.00 95.00 193 GLU A CA 1
ATOM 1521 C C . GLU A 1 193 ? 6.568 -10.886 14.387 1.00 95.00 193 GLU A C 1
ATOM 1523 O O . GLU A 1 193 ? 5.595 -10.807 15.136 1.00 95.00 193 GLU A O 1
ATOM 1528 N N . ALA A 1 194 ? 6.983 -9.853 13.646 1.00 95.12 194 ALA A N 1
ATOM 1529 C CA . ALA A 1 194 ? 6.343 -8.542 13.689 1.00 95.12 194 ALA A CA 1
ATOM 1530 C C . ALA A 1 194 ? 4.872 -8.616 13.249 1.00 95.12 194 ALA A C 1
ATOM 1532 O O . ALA A 1 194 ? 4.005 -8.056 13.922 1.00 95.12 194 ALA A O 1
ATOM 1533 N N . ALA A 1 195 ? 4.571 -9.403 12.208 1.00 97.06 195 ALA A N 1
ATOM 1534 C CA . ALA A 1 195 ? 3.198 -9.652 11.783 1.00 97.06 195 ALA A CA 1
ATOM 1535 C C . ALA A 1 195 ? 2.363 -10.304 12.902 1.00 97.06 195 ALA A C 1
ATOM 1537 O O . ALA A 1 195 ? 1.277 -9.823 13.210 1.00 97.06 195 ALA A O 1
ATOM 1538 N N . HIS A 1 196 ? 2.856 -11.345 13.577 1.00 97.19 196 HIS A N 1
ATOM 1539 C CA . HIS A 1 196 ? 2.112 -11.987 14.671 1.00 97.19 196 HIS A CA 1
ATOM 1540 C C . HIS A 1 196 ? 1.962 -11.110 15.922 1.00 97.19 196 HIS A C 1
ATOM 1542 O O . HIS A 1 196 ? 0.928 -11.172 16.599 1.00 97.19 196 HIS A O 1
ATOM 1548 N N . LEU A 1 197 ? 2.946 -10.261 16.222 1.00 96.88 197 LEU A N 1
ATOM 1549 C CA . LEU A 1 197 ? 2.821 -9.252 17.273 1.00 96.88 197 LEU A CA 1
ATOM 1550 C C . LEU A 1 197 ? 1.746 -8.219 16.910 1.00 96.88 197 LEU A C 1
ATOM 1552 O O . LEU A 1 197 ? 0.879 -7.928 17.734 1.00 96.88 197 LEU A O 1
ATOM 1556 N N . ALA A 1 198 ? 1.736 -7.730 15.665 1.00 97.50 198 ALA A N 1
ATOM 1557 C CA . ALA A 1 198 ? 0.697 -6.837 15.160 1.00 97.50 198 ALA A CA 1
ATOM 1558 C C . ALA A 1 198 ? -0.695 -7.479 15.258 1.00 97.50 198 ALA A C 1
ATOM 1560 O O . ALA A 1 198 ? -1.624 -6.850 15.763 1.00 97.50 198 ALA A O 1
ATOM 1561 N N . VAL A 1 199 ? -0.831 -8.748 14.863 1.00 97.94 199 VAL A N 1
ATOM 1562 C CA . VAL A 1 199 ? -2.073 -9.521 15.016 1.00 97.94 199 VAL A CA 1
ATOM 1563 C C . VAL A 1 199 ? -2.511 -9.563 16.474 1.00 97.94 199 VAL A C 1
ATOM 1565 O O . VAL A 1 199 ? -3.667 -9.271 16.754 1.00 97.94 199 VAL A O 1
ATOM 1568 N N . SER A 1 200 ? -1.599 -9.844 17.407 1.00 97.00 200 SER A N 1
ATOM 1569 C CA . SER A 1 200 ? -1.911 -9.892 18.842 1.00 97.00 200 SER A CA 1
ATOM 1570 C C . SER A 1 200 ? -2.432 -8.548 19.365 1.00 97.00 200 SER A C 1
ATOM 1572 O O . SER A 1 200 ? -3.421 -8.508 20.105 1.00 97.00 200 SER A O 1
ATOM 1574 N N . CYS A 1 201 ? -1.821 -7.434 18.946 1.00 96.94 201 CYS A N 1
ATOM 1575 C CA . CYS A 1 201 ? -2.307 -6.087 19.252 1.00 96.94 201 CYS A CA 1
ATOM 1576 C C . CYS A 1 201 ? -3.711 -5.862 18.675 1.00 96.94 201 CYS A C 1
ATOM 1578 O O . CYS A 1 201 ? -4.624 -5.472 19.403 1.00 96.94 201 CYS A O 1
ATOM 1580 N N . ILE A 1 202 ? -3.912 -6.163 17.392 1.00 96.81 202 ILE A N 1
ATOM 1581 C CA . ILE A 1 202 ? -5.191 -5.946 16.714 1.00 96.81 202 ILE A CA 1
ATOM 1582 C C . ILE A 1 202 ? -6.303 -6.789 17.337 1.00 96.81 202 ILE A C 1
ATOM 1584 O O . ILE A 1 202 ? -7.375 -6.260 17.619 1.00 96.81 202 ILE A O 1
ATOM 1588 N N . THR A 1 203 ? -6.080 -8.079 17.590 1.00 96.38 203 THR A N 1
ATOM 1589 C CA . THR A 1 203 ? -7.099 -8.959 18.181 1.00 96.38 203 THR A CA 1
ATOM 1590 C C . THR A 1 203 ? -7.457 -8.524 19.599 1.00 96.38 203 THR A C 1
ATOM 1592 O O . THR A 1 203 ? -8.615 -8.632 19.992 1.00 96.38 203 THR A O 1
ATOM 1595 N N . THR A 1 204 ? -6.494 -7.979 20.351 1.00 95.62 204 THR A N 1
ATOM 1596 C CA . THR A 1 204 ? -6.736 -7.433 21.698 1.00 95.62 204 THR A CA 1
ATOM 1597 C C . THR A 1 204 ? -7.655 -6.211 21.644 1.00 95.62 204 THR A C 1
ATOM 1599 O O . THR A 1 204 ? -8.626 -6.136 22.393 1.00 95.62 204 THR A O 1
ATOM 1602 N N . VAL A 1 205 ? -7.399 -5.282 20.720 1.00 94.50 205 VAL A N 1
ATOM 1603 C CA . VAL A 1 205 ? -8.172 -4.034 20.564 1.00 94.50 205 VAL A CA 1
ATOM 1604 C C . VAL A 1 205 ? -9.550 -4.292 19.946 1.00 94.50 205 VAL A C 1
ATOM 1606 O O . VAL A 1 205 ? -10.583 -3.775 20.380 1.00 94.50 205 VAL A O 1
ATOM 1609 N N . THR A 1 206 ? -9.594 -5.122 18.909 1.00 94.56 206 THR A N 1
ATOM 1610 C CA . THR A 1 206 ? -10.816 -5.349 18.135 1.00 94.56 206 THR A CA 1
ATOM 1611 C C . THR A 1 206 ? -11.710 -6.422 18.740 1.00 94.56 206 THR A C 1
ATOM 1613 O O . THR A 1 206 ? -12.918 -6.386 18.510 1.00 94.56 206 THR A O 1
ATOM 1616 N N . SER A 1 207 ? -11.155 -7.348 19.533 1.00 94.50 207 SER A N 1
ATOM 1617 C CA . SER A 1 207 ? -11.837 -8.575 19.971 1.00 94.50 207 SER A CA 1
ATOM 1618 C C . SER A 1 207 ? -12.405 -9.393 18.798 1.00 94.50 207 SER A C 1
ATOM 1620 O O . SER A 1 207 ? -13.406 -10.093 18.950 1.00 94.50 207 SER A O 1
ATOM 1622 N N . ARG A 1 208 ? -11.791 -9.285 17.612 1.00 91.75 208 ARG A N 1
ATOM 1623 C CA . ARG A 1 208 ? -12.165 -10.006 16.389 1.00 91.75 208 ARG A CA 1
ATOM 1624 C C . ARG A 1 208 ? -10.967 -10.812 15.876 1.00 91.75 208 ARG A C 1
ATOM 1626 O O . ARG A 1 208 ? -9.836 -10.344 16.013 1.00 91.75 208 ARG A O 1
ATOM 1633 N N . PRO A 1 209 ? -11.183 -12.013 15.310 1.00 92.19 209 PRO A N 1
ATOM 1634 C CA . PRO A 1 209 ? -10.132 -12.721 14.590 1.00 92.19 209 PRO A CA 1
ATOM 1635 C C . PRO A 1 209 ? -9.792 -11.993 13.282 1.00 92.19 209 PRO A C 1
ATOM 1637 O O . PRO A 1 209 ? -10.541 -11.128 12.829 1.00 92.19 209 PRO A O 1
ATOM 1640 N N . LEU A 1 210 ? -8.676 -12.374 12.661 1.00 93.81 210 LEU A N 1
ATOM 1641 C CA . LEU A 1 210 ? -8.324 -11.891 11.328 1.00 93.81 210 LEU A CA 1
ATOM 1642 C C . LEU A 1 210 ? -9.306 -12.409 10.273 1.00 93.81 210 LEU A C 1
ATOM 1644 O O . LEU A 1 210 ? -9.693 -13.579 10.302 1.00 93.81 210 LEU A O 1
ATOM 1648 N N . SER A 1 211 ? -9.605 -11.560 9.296 1.00 94.00 211 SER A N 1
ATOM 1649 C CA . SER A 1 211 ? -10.327 -11.931 8.077 1.00 94.00 211 SER A CA 1
ATOM 1650 C C . SER A 1 211 ? -9.404 -12.635 7.073 1.00 94.00 211 SER A C 1
ATOM 1652 O O . SER A 1 211 ? -9.842 -13.505 6.323 1.00 94.00 211 SER A O 1
ATOM 1654 N N . ILE A 1 212 ? -8.108 -12.295 7.075 1.00 96.12 212 ILE A N 1
ATOM 1655 C CA . ILE A 1 212 ? -7.072 -12.921 6.243 1.00 96.12 212 ILE A CA 1
ATOM 1656 C C . ILE A 1 212 ? -5.891 -13.317 7.143 1.00 96.12 212 ILE A C 1
ATOM 1658 O O . ILE A 1 212 ? -5.319 -12.440 7.799 1.00 96.12 212 ILE A O 1
ATOM 1662 N N . PRO A 1 213 ? -5.500 -14.607 7.186 1.00 97.19 213 PRO A N 1
ATOM 1663 C CA . PRO A 1 213 ? -4.393 -15.064 8.020 1.00 97.19 213 PRO A CA 1
ATOM 1664 C C . PRO A 1 213 ? -3.052 -14.497 7.541 1.00 97.19 213 PRO A C 1
ATOM 1666 O O . PRO A 1 213 ? -2.897 -14.136 6.373 1.00 97.19 213 PRO A O 1
ATOM 1669 N N . VAL A 1 214 ? -2.069 -14.475 8.444 1.00 98.38 214 VAL A N 1
ATOM 1670 C CA . VAL A 1 214 ? -0.678 -14.143 8.106 1.00 98.38 214 VAL A CA 1
ATOM 1671 C C . VAL A 1 214 ? -0.162 -15.118 7.054 1.00 98.38 214 VAL A C 1
ATOM 1673 O O . VAL A 1 214 ? -0.199 -16.332 7.239 1.00 98.38 214 VAL A O 1
ATOM 1676 N N . GLN A 1 215 ? 0.312 -14.570 5.940 1.00 98.06 215 GLN A N 1
ATOM 1677 C CA . GLN A 1 215 ? 0.915 -15.319 4.843 1.00 98.06 215 GLN A CA 1
ATOM 1678 C C . GLN A 1 215 ? 2.025 -14.498 4.183 1.00 98.06 215 GLN A C 1
ATOM 1680 O O . GLN A 1 215 ? 2.100 -13.279 4.341 1.00 98.06 215 GLN A O 1
ATOM 1685 N N . LEU A 1 216 ? 2.900 -15.159 3.426 1.00 98.00 216 LEU A N 1
ATOM 1686 C CA . LEU A 1 216 ? 3.923 -14.465 2.647 1.00 98.00 216 LEU A CA 1
ATOM 1687 C C . LEU A 1 216 ? 3.278 -13.640 1.535 1.00 98.00 216 LEU A C 1
ATOM 1689 O O . LEU A 1 216 ? 2.498 -14.160 0.740 1.00 98.00 216 LEU A O 1
ATOM 1693 N N . ASN A 1 217 ? 3.687 -12.381 1.414 1.00 98.50 217 ASN A N 1
ATOM 1694 C CA . ASN A 1 217 ? 3.358 -11.579 0.249 1.00 98.50 217 ASN A CA 1
ATOM 1695 C C . ASN A 1 217 ? 4.224 -12.042 -0.939 1.00 98.50 217 ASN A C 1
ATOM 1697 O O . ASN A 1 217 ? 5.464 -11.961 -0.886 1.00 98.50 217 ASN A O 1
ATOM 1701 N N . PRO A 1 218 ? 3.614 -12.515 -2.037 1.00 97.94 218 PRO A N 1
ATOM 1702 C CA . PRO A 1 218 ? 4.356 -12.977 -3.201 1.00 97.94 218 PRO A CA 1
ATOM 1703 C C . PRO A 1 218 ? 5.018 -11.834 -3.990 1.00 97.94 218 PRO A C 1
ATOM 1705 O O . PRO A 1 218 ? 5.856 -12.107 -4.851 1.00 97.94 218 PRO A O 1
ATOM 1708 N N . PHE A 1 219 ? 4.684 -10.577 -3.674 1.00 98.06 219 PHE A N 1
ATOM 1709 C CA . PHE A 1 219 ? 5.265 -9.365 -4.257 1.00 98.06 219 PHE A CA 1
ATOM 1710 C C . PHE A 1 219 ? 6.089 -8.538 -3.260 1.00 98.06 219 PHE A C 1
ATOM 1712 O O . PHE A 1 219 ? 6.321 -7.349 -3.476 1.00 98.06 219 PHE A O 1
ATOM 1719 N N . ARG A 1 220 ? 6.554 -9.155 -2.167 1.00 97.12 220 ARG A N 1
ATOM 1720 C CA . ARG A 1 220 ? 7.505 -8.522 -1.243 1.00 97.12 220 ARG A CA 1
ATOM 1721 C C . ARG A 1 220 ? 8.792 -8.104 -1.950 1.00 97.12 220 ARG A C 1
ATOM 1723 O O . ARG A 1 220 ? 9.186 -8.716 -2.948 1.00 97.12 220 ARG A O 1
ATOM 1730 N N . GLN A 1 221 ? 9.482 -7.111 -1.401 1.00 95.25 221 GLN A N 1
ATOM 1731 C CA . GLN A 1 221 ? 10.798 -6.722 -1.897 1.00 95.25 221 GLN A CA 1
ATOM 1732 C C . GLN A 1 221 ? 11.790 -7.894 -1.731 1.00 95.25 221 GLN A C 1
ATOM 1734 O O . GLN A 1 221 ? 11.866 -8.465 -0.644 1.00 95.25 221 GLN A O 1
ATOM 1739 N N . PRO A 1 222 ? 12.576 -8.259 -2.762 1.00 93.81 222 PRO A N 1
ATOM 1740 C CA . PRO A 1 222 ? 13.528 -9.370 -2.669 1.00 93.81 222 PRO A CA 1
ATOM 1741 C C . PRO A 1 222 ? 14.849 -8.994 -1.977 1.00 93.81 222 PRO A C 1
ATOM 1743 O O . PRO A 1 222 ? 15.643 -9.875 -1.658 1.00 93.81 222 PRO A O 1
ATOM 1746 N N . LEU A 1 223 ? 15.100 -7.699 -1.762 1.00 93.12 223 LEU A N 1
ATOM 1747 C CA . LEU A 1 223 ? 16.282 -7.184 -1.075 1.00 93.12 223 LEU A CA 1
ATOM 1748 C C . LEU A 1 223 ? 16.035 -7.078 0.435 1.00 93.12 223 LEU A C 1
ATOM 1750 O O . LEU A 1 223 ? 15.013 -6.523 0.858 1.00 93.12 223 LEU A O 1
ATOM 1754 N N . VAL A 1 224 ? 16.990 -7.592 1.214 1.00 91.12 224 VAL A N 1
ATOM 1755 C CA . VAL A 1 224 ? 16.993 -7.502 2.678 1.00 91.12 224 VAL A CA 1
ATOM 1756 C C . VAL A 1 224 ? 17.124 -6.047 3.129 1.00 91.12 224 VAL A C 1
ATOM 1758 O O . VAL A 1 224 ? 17.811 -5.239 2.507 1.00 91.12 224 VAL A O 1
ATOM 1761 N N . MET A 1 225 ? 16.441 -5.712 4.215 1.00 87.62 225 MET A N 1
ATOM 1762 C CA . MET A 1 225 ? 16.550 -4.426 4.892 1.00 87.62 225 MET A CA 1
ATOM 1763 C C . MET A 1 225 ? 17.695 -4.511 5.906 1.00 87.62 225 MET A C 1
ATOM 1765 O O . MET A 1 225 ? 17.613 -5.296 6.845 1.00 87.62 225 MET A O 1
ATOM 1769 N N . GLU A 1 226 ? 18.764 -3.737 5.706 1.00 73.31 226 GLU A N 1
ATOM 1770 C CA . GLU A 1 226 ? 19.977 -3.814 6.542 1.00 73.31 226 GLU A CA 1
ATOM 1771 C C . GLU A 1 226 ? 19.862 -3.020 7.860 1.00 73.31 226 GLU A C 1
ATOM 1773 O O . GLU A 1 226 ? 20.471 -3.396 8.856 1.00 73.31 226 GLU A O 1
ATOM 1778 N N . ASP A 1 227 ? 19.016 -1.985 7.906 1.00 67.69 227 ASP A N 1
ATOM 1779 C CA . ASP A 1 227 ? 18.873 -1.077 9.058 1.00 67.69 227 ASP A CA 1
ATOM 1780 C C . ASP A 1 227 ? 17.695 -1.440 9.981 1.00 67.69 227 ASP A C 1
ATOM 1782 O O . ASP A 1 227 ? 16.954 -0.568 10.447 1.00 67.69 227 ASP A O 1
ATOM 1786 N N . THR A 1 228 ? 17.457 -2.730 10.228 1.00 70.50 228 THR A N 1
ATOM 1787 C CA . THR A 1 228 ? 16.380 -3.143 11.138 1.00 70.50 228 THR A CA 1
ATOM 1788 C C . THR A 1 228 ? 16.874 -3.298 12.567 1.00 70.50 228 THR A C 1
ATOM 1790 O O . THR A 1 228 ? 17.871 -3.961 12.828 1.00 70.50 228 THR A O 1
ATOM 1793 N N . VAL A 1 229 ? 16.113 -2.757 13.524 1.00 72.69 229 VAL A N 1
ATOM 1794 C CA . VAL A 1 229 ? 16.327 -3.003 14.967 1.00 72.69 229 VAL A CA 1
ATOM 1795 C C . VAL A 1 229 ? 16.111 -4.470 15.355 1.00 72.69 229 VAL A C 1
ATOM 1797 O O . VAL A 1 229 ? 16.492 -4.896 16.443 1.00 72.69 229 VAL A O 1
ATOM 1800 N N . LEU A 1 230 ? 15.485 -5.240 14.465 1.00 72.31 230 LEU A N 1
ATOM 1801 C CA . LEU A 1 230 ? 15.285 -6.671 14.596 1.00 72.31 230 LEU A CA 1
ATOM 1802 C C . LEU A 1 230 ? 16.559 -7.396 14.151 1.00 72.31 230 LEU A C 1
ATOM 1804 O O . LEU A 1 230 ? 17.023 -7.207 13.029 1.00 72.31 230 LEU A O 1
ATOM 1808 N N . TYR A 1 231 ? 17.086 -8.282 14.997 1.00 78.88 231 TYR A N 1
ATOM 1809 C CA . TYR A 1 231 ? 18.215 -9.167 14.673 1.00 78.88 231 TYR A CA 1
ATOM 1810 C C . TYR A 1 231 ? 17.791 -10.360 13.791 1.00 78.88 231 TYR A C 1
ATOM 1812 O O . TYR A 1 231 ? 18.284 -11.476 13.952 1.00 78.88 231 TYR A O 1
ATOM 1820 N N . LEU A 1 232 ? 16.843 -10.139 12.877 1.00 84.00 232 LEU A N 1
ATOM 1821 C CA . LEU A 1 232 ? 16.253 -11.138 11.989 1.00 84.00 232 LEU A CA 1
ATOM 1822 C C . LEU A 1 232 ? 16.200 -10.594 10.554 1.00 84.00 232 LEU A C 1
ATOM 1824 O O . LEU A 1 232 ? 16.004 -9.391 10.376 1.00 84.00 232 LEU A O 1
ATOM 1828 N N . PRO A 1 233 ? 16.309 -11.450 9.518 1.00 86.19 233 PRO A N 1
ATOM 1829 C CA . PRO A 1 233 ? 16.156 -11.014 8.134 1.00 86.19 233 PRO A CA 1
ATOM 1830 C C . PRO A 1 233 ? 14.782 -10.381 7.888 1.00 86.19 233 PRO A C 1
ATOM 1832 O O . PRO A 1 233 ? 13.748 -11.029 8.052 1.00 86.19 233 PRO A O 1
ATOM 1835 N N . CYS A 1 234 ? 14.783 -9.123 7.457 1.00 93.12 234 CYS A N 1
ATOM 1836 C CA . CYS A 1 234 ? 13.582 -8.334 7.215 1.00 93.12 234 CYS A CA 1
ATOM 1837 C C . CYS A 1 234 ? 13.499 -7.909 5.750 1.00 93.12 234 CYS A C 1
ATOM 1839 O O . CYS A 1 234 ? 14.506 -7.554 5.139 1.00 93.12 234 CYS A O 1
ATOM 1841 N N . TYR A 1 235 ? 12.291 -7.906 5.191 1.00 95.38 235 TYR A N 1
ATOM 1842 C CA . TYR A 1 235 ? 12.038 -7.509 3.805 1.00 95.38 235 TYR A CA 1
ATOM 1843 C C . TYR A 1 235 ? 10.841 -6.565 3.760 1.00 95.38 235 TYR A C 1
ATOM 1845 O O . TYR A 1 235 ? 9.861 -6.782 4.463 1.00 95.38 235 TYR A O 1
ATOM 1853 N N . SER A 1 236 ? 10.887 -5.520 2.933 1.00 95.88 236 SER A N 1
ATOM 1854 C CA . SER A 1 236 ? 9.726 -4.635 2.780 1.00 95.88 236 SER A CA 1
ATOM 1855 C C . SER A 1 236 ? 8.522 -5.414 2.237 1.00 95.88 236 SER A C 1
ATOM 1857 O O . SER A 1 236 ? 8.641 -6.158 1.255 1.00 95.88 236 SER A O 1
ATOM 1859 N N . ASN A 1 237 ? 7.364 -5.229 2.870 1.00 97.31 237 ASN A N 1
ATOM 1860 C CA . ASN A 1 237 ? 6.103 -5.904 2.578 1.00 97.31 237 ASN A CA 1
ATOM 1861 C C . ASN A 1 237 ? 6.203 -7.434 2.625 1.00 97.31 237 ASN A C 1
ATOM 1863 O O . ASN A 1 237 ? 5.615 -8.086 1.770 1.00 97.31 237 ASN A O 1
ATOM 1867 N N . CYS A 1 238 ? 6.961 -8.015 3.562 1.00 97.31 238 CYS A N 1
ATOM 1868 C CA . CYS A 1 238 ? 7.270 -9.449 3.583 1.00 97.31 238 CYS A CA 1
ATOM 1869 C C . CYS A 1 238 ? 6.049 -10.340 3.834 1.00 97.31 238 CYS A C 1
ATOM 1871 O O . CYS A 1 238 ? 5.771 -11.254 3.052 1.00 97.31 238 CYS A O 1
ATOM 1873 N N . PHE A 1 239 ? 5.320 -10.057 4.910 1.00 98.19 239 PHE A N 1
ATOM 1874 C CA . PHE A 1 239 ? 4.123 -10.790 5.313 1.00 98.19 239 PHE A CA 1
ATOM 1875 C C . PHE A 1 239 ? 2.900 -9.904 5.142 1.00 98.19 239 PHE A C 1
ATOM 1877 O O . PHE A 1 239 ? 2.995 -8.700 5.348 1.00 98.19 239 PHE A O 1
ATOM 1884 N N . ILE A 1 240 ? 1.772 -10.492 4.755 1.00 98.69 240 ILE A N 1
ATOM 1885 C CA . ILE A 1 240 ? 0.498 -9.815 4.514 1.00 98.69 240 ILE A CA 1
ATOM 1886 C C . ILE A 1 240 ? -0.621 -10.528 5.274 1.00 98.69 240 ILE A C 1
ATOM 1888 O O . ILE A 1 240 ? -0.636 -11.756 5.366 1.00 98.69 240 ILE A O 1
ATOM 1892 N N . PHE A 1 241 ? -1.540 -9.755 5.836 1.00 98.44 241 PHE A N 1
ATOM 1893 C CA . PHE A 1 241 ? -2.703 -10.227 6.588 1.00 98.44 241 PHE A CA 1
ATOM 1894 C C . PHE A 1 241 ? -3.798 -9.161 6.557 1.00 98.44 241 PHE A C 1
ATOM 1896 O O . PHE A 1 241 ? -3.582 -8.061 6.049 1.00 98.44 241 PHE A O 1
ATOM 1903 N N . GLY A 1 242 ? -4.984 -9.466 7.078 1.00 96.50 242 GLY A N 1
ATOM 1904 C CA . GLY A 1 242 ? -6.076 -8.500 7.047 1.00 96.50 242 GLY A CA 1
ATOM 1905 C C . GLY A 1 242 ? -7.161 -8.736 8.079 1.00 96.50 242 GLY A C 1
ATOM 1906 O O . GLY A 1 242 ? -7.339 -9.853 8.575 1.00 96.50 242 GLY A O 1
ATOM 1907 N N . ILE A 1 243 ? -7.883 -7.661 8.377 1.00 92.69 243 ILE A N 1
ATOM 1908 C CA . ILE A 1 243 ? -9.022 -7.610 9.299 1.00 92.69 243 ILE A CA 1
ATOM 1909 C C . ILE A 1 243 ? -10.275 -7.114 8.599 1.00 92.69 243 ILE A C 1
ATOM 1911 O O . ILE A 1 243 ? -10.153 -6.294 7.659 1.00 92.69 243 ILE A O 1
#

pLDDT: mean 88.91, std 14.0, range [35.69, 98.69]